Protein AF-A0A562DHR1-F1 (afdb_monomer)

Solvent-accessible surface area (backbone atoms only — not comparable to full-atom values): 13636 Å² total; per-residue (Å²): 109,70,66,58,68,70,47,60,68,75,80,25,56,99,34,31,35,60,78,76,44,56,66,73,54,73,71,28,72,67,44,51,52,50,30,66,75,72,67,55,56,60,77,38,52,31,39,58,53,37,52,49,49,68,74,42,56,94,43,56,87,26,60,90,76,49,74,70,67,83,78,67,96,53,58,65,55,69,60,48,48,49,57,50,52,52,53,40,47,77,71,67,56,85,84,79,75,77,54,47,65,58,46,68,44,70,52,76,58,88,90,48,74,42,64,39,31,43,32,28,34,45,85,86,40,77,51,68,49,80,45,54,94,86,61,83,84,87,82,83,64,46,63,95,69,60,56,68,54,83,49,56,99,88,41,80,54,56,89,55,86,65,87,44,62,43,48,51,29,35,42,56,51,24,71,73,39,90,88,46,63,73,69,54,65,66,67,60,54,60,64,76,45,97,68,89,83,85,84,89,87,87,80,78,98,75,79,90,78,86,80,80,84,129

pLDDT: mean 89.53, std 11.86, range [42.22, 98.62]

Foldseek 3Di:
DVCLLPDDLVVQPPDFQPVVDDPVVCVDPLVVLVCVVVVDDRRDGSSVVNVVCVVCVVPSVCSVPVPVDDDFPDPCCVRPVVVVVVVCVVVVDDDDPQKFFQEWDWDDDPPDIDTFKTWIAHPNRTDIDGDDPPDDDDADADDPCFQWADADPPGDGDRDPDDGRSLNHQQRVCVPDVPRDHNCVVVVVVCVPPHDDDDDDDDDPDPPDDDPDD

Sequence (214 aa):
MVKVFLASREEMEDKRINEIFGEEFLSSNFWLYWRTMFAFENWHSALELKLYLHRFVHHIGGLPDLSALKFTKYNQYESLVLPMYRWLLDQGVRFEFSTEVTDIDFVFDGDRKQATRIHWTKGGVPGGVDLGPDDLVLATIGSLTENSDDGTHHNAARLDEGPAPAWDLWRRIAAKHSSFANDPSSLRRATRLPSRQRIATTTRPRRLAGRRAS

Organism: NCBI:txid935266

Structure (mmCIF, N/CA/C/O backbone):
data_AF-A0A562DHR1-F1
#
_entry.id   AF-A0A562DHR1-F1
#
loop_
_atom_site.group_PDB
_atom_site.id
_atom_site.type_symbol
_atom_site.label_atom_id
_atom_site.label_alt_id
_atom_site.label_comp_id
_atom_site.label_asym_id
_atom_site.label_entity_id
_atom_site.label_seq_id
_atom_site.pdbx_PDB_ins_code
_atom_site.Cartn_x
_atom_site.Cartn_y
_atom_site.Cartn_z
_atom_site.occupancy
_atom_site.B_iso_or_equiv
_atom_site.auth_seq_id
_atom_site.auth_comp_id
_atom_site.auth_asym_id
_atom_site.auth_atom_id
_atom_site.pdbx_PDB_model_num
ATOM 1 N N . MET A 1 1 ? 27.111 0.069 -10.058 1.00 82.81 1 MET A N 1
ATOM 2 C CA . MET A 1 1 ? 26.165 -0.997 -9.646 1.00 82.81 1 MET A CA 1
ATOM 3 C C . MET A 1 1 ? 26.727 -1.893 -8.540 1.00 82.81 1 MET A C 1
ATOM 5 O O . MET A 1 1 ? 26.109 -1.954 -7.488 1.00 82.81 1 MET A O 1
ATOM 9 N N . VAL A 1 2 ? 27.909 -2.509 -8.707 1.00 87.75 2 VAL A N 1
ATOM 10 C CA . VAL A 1 2 ? 28.539 -3.379 -7.680 1.00 87.75 2 VAL A CA 1
ATOM 11 C C . VAL A 1 2 ? 28.655 -2.704 -6.304 1.00 87.75 2 VAL A C 1
ATOM 13 O O . VAL A 1 2 ? 28.291 -3.307 -5.302 1.00 87.75 2 VAL A O 1
ATOM 16 N N . LYS A 1 3 ? 29.052 -1.423 -6.252 1.00 88.75 3 LYS A N 1
ATOM 17 C CA . LYS A 1 3 ? 29.108 -0.641 -5.002 1.00 88.75 3 LYS A CA 1
ATOM 18 C C . LYS A 1 3 ? 27.776 -0.637 -4.237 1.00 88.75 3 LYS A C 1
ATOM 20 O O . LYS A 1 3 ? 27.765 -0.884 -3.043 1.00 88.75 3 LYS A O 1
ATOM 25 N N . VAL A 1 4 ? 26.654 -0.414 -4.924 1.00 92.00 4 VAL A N 1
ATOM 26 C CA . VAL A 1 4 ? 25.311 -0.420 -4.308 1.00 92.00 4 VAL A CA 1
ATOM 27 C C . VAL A 1 4 ? 24.908 -1.822 -3.870 1.00 92.00 4 VAL A C 1
ATOM 29 O O . VAL A 1 4 ? 24.305 -2.003 -2.815 1.00 92.00 4 VAL A O 1
ATOM 32 N N . PHE A 1 5 ? 25.276 -2.836 -4.651 1.00 91.62 5 PHE A N 1
ATOM 33 C CA . PHE A 1 5 ? 25.008 -4.227 -4.305 1.00 91.62 5 PHE A CA 1
ATOM 34 C C . PHE A 1 5 ? 25.700 -4.628 -2.991 1.00 91.62 5 PHE A C 1
ATOM 36 O O . PHE A 1 5 ? 25.066 -5.261 -2.147 1.00 91.62 5 PHE A O 1
ATOM 43 N N . LEU A 1 6 ? 26.942 -4.178 -2.781 1.00 94.62 6 LEU A N 1
ATOM 44 C CA . LEU A 1 6 ? 27.766 -4.496 -1.608 1.00 94.62 6 LEU A CA 1
ATOM 45 C C . LEU A 1 6 ? 27.602 -3.544 -0.413 1.00 94.62 6 LEU A C 1
ATOM 47 O O . LEU A 1 6 ? 27.947 -3.942 0.691 1.00 94.62 6 LEU A O 1
ATOM 51 N N . ALA A 1 7 ? 27.085 -2.326 -0.615 1.00 94.88 7 ALA A N 1
ATOM 52 C CA . ALA A 1 7 ? 26.888 -1.347 0.462 1.00 94.88 7 ALA A CA 1
ATOM 53 C C . ALA A 1 7 ? 26.060 -1.921 1.627 1.00 94.88 7 ALA A C 1
ATOM 55 O O . ALA A 1 7 ? 25.235 -2.812 1.423 1.00 94.88 7 ALA A O 1
ATOM 56 N N . SER A 1 8 ? 26.204 -1.405 2.838 1.00 95.38 8 SER A N 1
ATOM 57 C CA . SER A 1 8 ? 25.270 -1.731 3.913 1.00 95.38 8 SER A CA 1
ATOM 58 C C . SER A 1 8 ? 23.878 -1.148 3.619 1.00 95.38 8 SER A C 1
ATOM 60 O O . SER A 1 8 ? 23.674 -0.397 2.656 1.00 95.38 8 SER A O 1
ATOM 62 N N . ARG A 1 9 ? 22.880 -1.539 4.415 1.00 94.19 9 ARG A N 1
ATOM 63 C CA . ARG A 1 9 ? 21.540 -0.949 4.319 1.00 94.19 9 ARG A CA 1
ATOM 64 C C . ARG A 1 9 ? 21.586 0.521 4.734 1.00 94.19 9 ARG A C 1
ATOM 66 O O . ARG A 1 9 ? 21.115 1.372 3.989 1.00 94.19 9 ARG A O 1
ATOM 73 N N . GLU A 1 10 ? 22.217 0.785 5.869 1.00 94.38 10 GLU A N 1
ATOM 74 C CA . GLU A 1 10 ? 22.375 2.093 6.508 1.00 94.38 10 GLU A CA 1
ATOM 75 C C . GLU A 1 10 ? 23.089 3.078 5.573 1.00 94.38 10 GLU A C 1
ATOM 77 O O . GLU A 1 10 ? 22.722 4.244 5.481 1.00 94.38 10 GLU A O 1
ATOM 82 N N . GLU A 1 11 ? 24.064 2.606 4.787 1.00 94.25 11 GLU A N 1
ATOM 83 C CA . GLU A 1 11 ? 24.732 3.435 3.784 1.00 94.25 11 GLU A CA 1
ATOM 84 C C . GLU A 1 11 ? 23.795 3.940 2.677 1.00 94.25 11 GLU A C 1
ATOM 86 O O . GLU A 1 11 ? 24.139 4.920 2.014 1.00 94.25 11 GLU A O 1
ATOM 91 N N . MET A 1 12 ? 22.658 3.283 2.430 1.00 95.00 12 MET A N 1
ATOM 92 C CA . MET A 1 12 ? 21.693 3.638 1.381 1.00 95.00 12 MET A CA 1
ATOM 93 C C . MET A 1 12 ? 20.399 4.261 1.926 1.00 95.00 12 MET A C 1
ATOM 95 O O . MET A 1 12 ? 19.577 4.716 1.127 1.00 95.00 12 MET A O 1
ATOM 99 N N . GLU A 1 13 ? 20.202 4.269 3.247 1.00 92.06 13 GLU A N 1
ATOM 100 C CA . GLU A 1 13 ? 19.035 4.880 3.889 1.00 92.06 13 GLU A CA 1
ATOM 101 C C . GLU A 1 13 ? 18.979 6.386 3.607 1.00 92.06 13 GLU A C 1
ATOM 103 O O . GLU A 1 13 ? 20.006 7.056 3.507 1.00 92.06 13 GLU A O 1
ATOM 108 N N . ASP A 1 14 ? 17.761 6.890 3.389 1.00 90.12 14 ASP A N 1
ATOM 109 C CA . ASP A 1 14 ? 17.446 8.286 3.052 1.00 90.12 14 ASP A CA 1
ATOM 110 C C . ASP A 1 14 ? 18.156 8.881 1.818 1.00 90.12 14 ASP A C 1
ATOM 112 O O . ASP A 1 14 ? 18.040 10.079 1.555 1.00 90.12 14 ASP A O 1
ATOM 116 N N . LYS A 1 15 ? 18.830 8.058 1.003 1.00 93.56 15 LYS A N 1
ATOM 117 C CA . LYS A 1 15 ? 19.482 8.491 -0.243 1.00 93.56 15 LYS A CA 1
ATOM 118 C C . LYS A 1 15 ? 18.607 8.262 -1.463 1.00 93.56 15 LYS A C 1
ATOM 120 O O . LYS A 1 15 ? 17.894 7.261 -1.574 1.00 93.56 15 LYS A O 1
ATOM 125 N N . ARG A 1 16 ? 18.720 9.162 -2.434 1.00 94.56 16 ARG A N 1
ATOM 126 C CA . ARG A 1 16 ? 18.060 9.071 -3.738 1.00 94.56 16 ARG A CA 1
ATOM 127 C C . ARG A 1 16 ? 18.934 8.350 -4.753 1.00 94.56 16 ARG A C 1
ATOM 129 O O . ARG A 1 16 ? 20.162 8.393 -4.698 1.00 94.56 16 ARG A O 1
ATOM 136 N N . ILE A 1 17 ? 18.307 7.723 -5.743 1.00 95.38 17 ILE A N 1
ATOM 137 C CA . ILE A 1 17 ? 19.027 7.014 -6.812 1.00 95.38 17 ILE A CA 1
ATOM 138 C C . ILE A 1 17 ? 19.978 7.958 -7.568 1.00 95.38 17 ILE A C 1
ATOM 140 O O . ILE A 1 17 ? 21.122 7.584 -7.824 1.00 95.38 17 ILE A O 1
ATOM 144 N N . ASN A 1 18 ? 19.558 9.192 -7.860 1.00 94.56 18 ASN A N 1
ATOM 145 C CA . ASN A 1 18 ? 20.390 10.202 -8.527 1.00 94.56 18 ASN A CA 1
ATOM 146 C C . ASN A 1 18 ? 21.490 10.832 -7.653 1.00 94.56 18 ASN A C 1
ATOM 148 O O . ASN A 1 18 ? 22.319 11.566 -8.179 1.00 94.56 18 ASN A O 1
ATOM 152 N N . GLU A 1 19 ? 21.518 10.555 -6.350 1.00 95.00 19 GLU A N 1
ATOM 153 C CA . GLU A 1 19 ? 22.631 10.936 -5.465 1.00 95.00 19 GLU A CA 1
ATOM 154 C C . GLU A 1 19 ? 23.728 9.860 -5.452 1.00 95.00 19 GLU A C 1
ATOM 156 O O . GLU A 1 19 ? 24.877 10.133 -5.110 1.00 95.00 19 GLU A O 1
ATOM 161 N N . ILE A 1 20 ? 23.379 8.626 -5.831 1.00 95.25 20 ILE A N 1
ATOM 162 C CA . ILE A 1 20 ? 24.281 7.469 -5.831 1.00 95.25 20 ILE A CA 1
ATOM 163 C C . ILE A 1 20 ? 24.823 7.155 -7.227 1.00 95.25 20 ILE A C 1
ATOM 165 O O . ILE A 1 20 ? 25.969 6.719 -7.367 1.00 95.25 20 ILE A O 1
ATOM 169 N N . PHE A 1 21 ? 24.001 7.336 -8.259 1.00 95.50 21 PHE A N 1
ATOM 170 C CA . PHE A 1 21 ? 24.337 7.008 -9.638 1.00 95.50 21 PHE A CA 1
ATOM 171 C C . PHE A 1 21 ? 24.515 8.263 -10.492 1.00 95.50 21 PHE A C 1
ATOM 173 O O . PHE A 1 21 ? 23.685 9.167 -10.464 1.00 95.50 21 PHE A O 1
ATOM 180 N N . GLY A 1 22 ? 25.585 8.274 -11.291 1.00 94.50 22 GLY A N 1
ATOM 181 C CA . GLY A 1 22 ? 25.851 9.322 -12.274 1.00 94.50 22 GLY A CA 1
ATOM 182 C C . GLY A 1 22 ? 25.053 9.162 -13.573 1.00 94.50 22 GLY A C 1
ATOM 183 O O . GLY A 1 22 ? 24.359 8.166 -13.793 1.00 94.50 22 GLY A O 1
ATOM 184 N N . GLU A 1 23 ? 25.207 10.145 -14.458 1.00 94.88 23 GLU A N 1
ATOM 185 C CA . GLU A 1 23 ? 24.477 10.265 -15.727 1.00 94.88 23 GLU A CA 1
ATOM 186 C C . GLU A 1 23 ? 24.628 9.047 -16.648 1.00 94.88 23 GLU A C 1
ATOM 188 O O . GLU A 1 23 ? 23.649 8.621 -17.257 1.00 94.88 23 GLU A O 1
ATOM 193 N N . GLU A 1 24 ? 25.816 8.437 -16.696 1.00 95.69 24 GLU A N 1
ATOM 194 C CA . GLU A 1 24 ? 26.080 7.239 -17.504 1.00 95.69 24 GLU A CA 1
ATOM 195 C C . GLU A 1 24 ? 25.126 6.089 -17.143 1.00 95.69 24 GLU A C 1
ATOM 197 O O . GLU A 1 24 ? 24.514 5.471 -18.014 1.00 95.69 24 G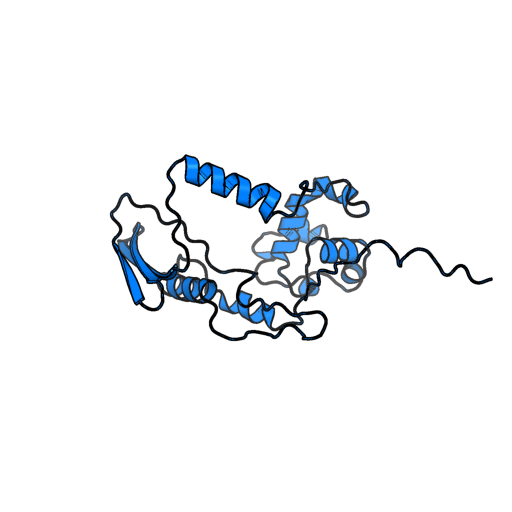LU A O 1
ATOM 202 N N . PHE A 1 25 ? 24.929 5.835 -15.845 1.00 95.38 25 PHE A N 1
ATOM 203 C CA . PHE A 1 25 ? 23.991 4.809 -15.394 1.00 95.38 25 PHE A CA 1
ATOM 204 C C . PHE A 1 25 ? 22.546 5.214 -15.689 1.00 95.38 25 PHE A C 1
ATOM 206 O O . PHE A 1 25 ? 21.777 4.402 -16.206 1.00 95.38 25 PHE A O 1
ATOM 213 N N . LEU A 1 26 ? 22.183 6.464 -15.387 1.00 96.31 26 LEU A N 1
ATOM 214 C CA . LEU A 1 26 ? 20.823 6.979 -15.574 1.00 96.31 26 LEU A CA 1
ATOM 215 C C . LEU A 1 26 ? 20.416 7.093 -17.055 1.00 96.31 26 LEU A C 1
ATOM 217 O O . LEU A 1 26 ? 19.226 7.191 -17.348 1.00 96.31 26 LEU A O 1
ATOM 221 N N . SER A 1 27 ? 21.375 7.033 -17.977 1.00 96.25 27 SER A N 1
ATOM 222 C CA . SER A 1 27 ? 21.147 7.023 -19.429 1.00 96.25 27 SER A CA 1
ATOM 223 C C . SER A 1 27 ? 21.258 5.623 -20.047 1.00 96.25 27 SER A C 1
ATOM 225 O O . SER A 1 27 ? 21.111 5.462 -21.256 1.00 96.25 27 SER A O 1
ATOM 227 N N . SER A 1 28 ? 21.522 4.592 -19.239 1.00 95.75 28 SER A N 1
ATOM 228 C CA . SER A 1 28 ? 21.730 3.226 -19.724 1.00 95.75 28 SER A CA 1
ATOM 229 C C . SER A 1 28 ? 20.423 2.503 -20.076 1.00 95.75 28 SER A C 1
ATOM 231 O O . SER A 1 28 ? 19.379 2.713 -19.452 1.00 95.75 28 SER A O 1
ATOM 233 N N . ASN A 1 29 ? 20.507 1.538 -21.001 1.00 93.75 29 ASN A N 1
ATOM 234 C CA . ASN A 1 29 ? 19.397 0.622 -21.305 1.00 93.75 29 ASN A CA 1
ATOM 235 C C . ASN A 1 29 ? 18.940 -0.164 -20.070 1.00 93.75 29 ASN A C 1
ATOM 237 O O . ASN A 1 29 ? 17.752 -0.432 -19.910 1.00 93.75 29 ASN A O 1
ATOM 241 N N . PHE A 1 30 ? 19.875 -0.508 -19.178 1.00 92.62 30 PHE A N 1
ATOM 242 C CA . PHE A 1 30 ? 19.541 -1.165 -17.919 1.00 92.62 30 PHE A CA 1
ATOM 243 C C . PHE A 1 30 ? 18.584 -0.305 -17.089 1.00 92.62 30 PHE A C 1
ATOM 245 O O . PHE A 1 30 ? 17.520 -0.781 -16.693 1.00 92.62 30 PHE A O 1
ATOM 252 N N . TRP A 1 31 ? 18.935 0.965 -16.853 1.00 95.00 31 TRP A N 1
ATOM 253 C CA . TRP A 1 31 ? 18.092 1.860 -16.064 1.00 95.00 31 TRP A CA 1
ATOM 254 C C . TRP A 1 31 ? 16.757 2.131 -16.749 1.00 95.00 31 TRP A C 1
ATOM 256 O O . TRP A 1 31 ? 15.734 2.151 -16.067 1.00 95.00 31 TRP A O 1
ATOM 266 N N . LEU A 1 32 ? 16.744 2.260 -18.082 1.00 93.25 32 LEU A N 1
ATOM 267 C CA . LEU A 1 32 ? 15.511 2.37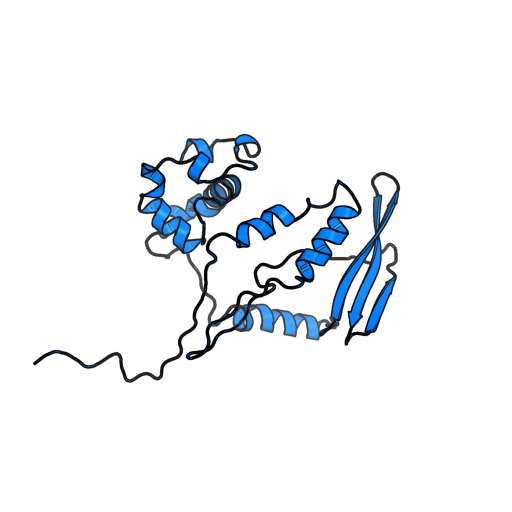1 -18.857 1.00 93.25 32 LEU A CA 1
ATOM 268 C C . LEU A 1 32 ? 14.564 1.201 -18.560 1.00 93.25 32 LEU A C 1
ATOM 270 O O . LEU A 1 32 ? 13.462 1.444 -18.073 1.00 93.25 32 LEU A O 1
ATOM 274 N N . TYR A 1 33 ? 14.999 -0.047 -18.769 1.00 91.75 33 TYR A N 1
ATOM 275 C CA . TYR A 1 33 ? 14.163 -1.225 -18.513 1.00 91.75 33 TYR A CA 1
ATOM 276 C C . TYR A 1 33 ? 13.713 -1.302 -17.055 1.00 91.75 33 TYR A C 1
ATOM 278 O O . TYR A 1 33 ? 12.530 -1.510 -16.773 1.00 91.75 33 TYR A O 1
ATOM 286 N N . TRP A 1 34 ? 14.641 -1.082 -16.126 1.00 93.12 34 TRP A N 1
ATOM 287 C CA . TRP A 1 34 ? 14.374 -1.181 -14.698 1.00 93.12 34 TRP A CA 1
ATOM 288 C C . TRP A 1 34 ? 13.330 -0.165 -14.229 1.00 93.12 34 TRP A C 1
ATOM 290 O O . TRP A 1 34 ? 12.335 -0.525 -13.594 1.00 93.12 34 TRP A O 1
ATOM 300 N N . ARG A 1 35 ? 13.518 1.113 -14.577 1.00 93.12 35 ARG A N 1
ATOM 301 C CA . ARG A 1 35 ? 12.638 2.196 -14.129 1.00 93.12 35 ARG A CA 1
ATOM 302 C C . ARG A 1 35 ? 11.259 2.138 -14.775 1.00 93.12 35 ARG A C 1
ATOM 304 O O . ARG A 1 35 ? 10.287 2.591 -14.171 1.00 93.12 35 ARG A O 1
ATOM 311 N N . THR A 1 36 ? 11.147 1.594 -15.988 1.00 91.12 36 THR A N 1
ATOM 312 C CA . THR A 1 36 ? 9.847 1.405 -16.640 1.00 91.12 36 THR A CA 1
ATOM 313 C C . THR A 1 36 ? 9.110 0.189 -16.095 1.00 91.12 36 THR A C 1
ATOM 315 O O . THR A 1 36 ? 7.906 0.280 -15.879 1.00 91.12 36 THR A O 1
ATOM 318 N N . MET A 1 37 ? 9.813 -0.914 -15.816 1.00 90.62 37 MET A N 1
ATOM 319 C CA . MET A 1 37 ? 9.200 -2.154 -15.330 1.00 90.62 37 MET A CA 1
ATOM 320 C C . MET A 1 37 ? 8.701 -2.028 -13.889 1.00 90.62 37 MET A C 1
ATOM 322 O O . MET A 1 37 ? 7.583 -2.434 -13.584 1.00 90.62 37 MET A O 1
ATOM 326 N N . PHE A 1 38 ? 9.507 -1.423 -13.016 1.00 91.88 38 PHE A N 1
ATOM 327 C CA . PHE A 1 38 ? 9.195 -1.281 -11.590 1.00 91.88 38 PHE A CA 1
ATOM 328 C C . PHE A 1 38 ? 8.685 0.116 -11.212 1.00 91.88 38 PHE A C 1
ATOM 330 O O . PHE A 1 38 ? 8.485 0.400 -10.036 1.00 91.88 38 PHE A O 1
ATOM 337 N N . ALA A 1 39 ? 8.472 0.995 -12.198 1.00 92.38 39 ALA A N 1
ATOM 338 C CA . ALA A 1 39 ? 8.010 2.371 -12.000 1.00 92.38 39 ALA A CA 1
ATOM 339 C C . ALA A 1 39 ? 8.886 3.205 -11.037 1.00 92.38 39 ALA A C 1
ATOM 341 O O . ALA A 1 39 ? 8.380 4.049 -10.298 1.00 92.38 39 ALA A O 1
ATOM 342 N N . PHE A 1 40 ? 10.207 2.997 -11.061 1.00 93.31 40 PHE A N 1
ATOM 343 C CA . PHE A 1 40 ? 11.134 3.857 -10.327 1.00 93.31 40 PHE A CA 1
ATOM 344 C C . PHE A 1 40 ? 11.265 5.240 -10.976 1.00 93.31 40 PHE A C 1
ATOM 346 O O . PHE A 1 40 ? 11.264 5.387 -12.202 1.00 93.31 40 PHE A O 1
ATOM 353 N N . GLU A 1 41 ? 11.471 6.245 -10.131 1.00 92.31 41 GLU A N 1
ATOM 354 C CA . GLU A 1 41 ? 11.937 7.569 -10.518 1.00 92.31 41 GLU A CA 1
ATOM 355 C C . GLU A 1 41 ? 13.332 7.834 -9.962 1.00 92.31 41 GLU A C 1
ATOM 357 O O . GLU A 1 41 ? 13.753 7.232 -8.975 1.00 92.31 41 GLU A O 1
ATOM 362 N N . ASN A 1 42 ? 14.057 8.763 -10.583 1.00 93.81 42 ASN A N 1
ATOM 363 C CA . ASN A 1 42 ? 15.444 9.069 -10.219 1.00 93.81 42 ASN A CA 1
ATOM 364 C C . ASN A 1 42 ? 15.589 9.582 -8.769 1.00 93.81 42 ASN A C 1
ATOM 366 O O . ASN A 1 42 ? 16.660 9.461 -8.183 1.00 93.81 42 ASN A O 1
ATOM 370 N N . TRP A 1 43 ? 14.523 10.145 -8.193 1.00 92.25 43 TRP A N 1
ATOM 371 C CA . TRP A 1 43 ? 14.475 10.638 -6.812 1.00 92.25 43 TRP A CA 1
ATOM 372 C C . TRP A 1 43 ? 13.936 9.611 -5.803 1.00 92.25 43 TRP A C 1
ATOM 374 O O . TRP A 1 43 ? 13.807 9.940 -4.626 1.00 92.25 43 TRP A O 1
ATOM 384 N N . HIS A 1 44 ? 13.580 8.396 -6.235 1.00 92.62 44 HIS A N 1
ATOM 385 C CA . HIS A 1 44 ? 13.174 7.329 -5.316 1.00 92.62 44 HIS A CA 1
ATOM 386 C C . HIS A 1 44 ? 14.360 6.807 -4.494 1.00 92.62 44 HIS A C 1
ATOM 388 O O . HIS A 1 44 ? 15.522 7.085 -4.796 1.00 92.62 44 HIS A O 1
ATOM 394 N N . SER A 1 45 ? 14.035 6.034 -3.455 1.00 94.25 45 SER A N 1
ATOM 395 C CA . SER A 1 45 ? 14.985 5.442 -2.513 1.00 94.25 45 SER A CA 1
ATOM 396 C C . SER A 1 45 ? 16.030 4.560 -3.206 1.00 94.25 45 SER A C 1
ATOM 398 O O . SER A 1 45 ? 15.703 3.596 -3.905 1.00 94.25 45 SER A O 1
ATOM 400 N N . ALA A 1 46 ? 17.305 4.869 -2.968 1.00 95.12 46 ALA A N 1
ATOM 401 C CA . ALA A 1 46 ? 18.431 4.040 -3.379 1.00 95.12 46 ALA A CA 1
ATOM 402 C C . ALA A 1 46 ? 18.460 2.705 -2.620 1.00 95.12 46 ALA A C 1
ATOM 404 O O . ALA A 1 46 ? 18.866 1.687 -3.189 1.00 95.12 46 ALA A O 1
ATOM 405 N N . LEU A 1 47 ? 17.985 2.690 -1.369 1.00 95.88 47 LEU A N 1
ATOM 406 C CA . LEU A 1 47 ? 17.825 1.459 -0.602 1.00 95.88 47 LEU A CA 1
ATOM 407 C C . LEU A 1 47 ? 16.825 0.512 -1.277 1.00 95.88 47 LEU A C 1
ATOM 409 O O . LEU A 1 47 ? 17.123 -0.669 -1.433 1.00 95.88 47 LEU A O 1
ATOM 413 N N . GLU A 1 48 ? 15.689 1.018 -1.758 1.00 95.88 48 GLU A N 1
ATOM 414 C CA . GLU A 1 48 ? 14.716 0.183 -2.476 1.00 95.88 48 GLU A CA 1
ATOM 415 C C . GLU A 1 48 ? 15.307 -0.387 -3.772 1.00 95.88 48 GLU A C 1
ATOM 417 O O . GLU A 1 48 ? 15.175 -1.579 -4.047 1.00 95.88 48 GLU A O 1
ATOM 422 N N . LEU A 1 49 ? 16.059 0.415 -4.537 1.00 95.31 49 LEU A N 1
ATOM 423 C CA . LEU A 1 49 ? 16.784 -0.087 -5.708 1.00 95.31 49 LEU A CA 1
ATOM 424 C C . LEU A 1 49 ? 17.762 -1.214 -5.331 1.00 95.31 49 LEU A C 1
ATOM 426 O O . LEU A 1 49 ? 17.793 -2.249 -5.999 1.00 95.31 49 LEU A O 1
ATOM 430 N N . LYS A 1 50 ? 18.533 -1.049 -4.248 1.00 95.12 50 LYS A N 1
ATOM 431 C CA . LYS A 1 50 ? 19.428 -2.092 -3.723 1.00 95.12 50 LYS A CA 1
ATOM 432 C C . LYS A 1 50 ? 18.659 -3.374 -3.391 1.00 95.12 50 LYS A C 1
ATOM 434 O O . LYS A 1 50 ? 19.090 -4.455 -3.794 1.00 95.12 50 LYS A O 1
ATOM 439 N N . LEU A 1 51 ? 17.542 -3.272 -2.671 1.00 95.94 51 LEU A N 1
ATOM 440 C CA . LEU A 1 51 ? 16.734 -4.428 -2.281 1.00 95.94 51 LEU A CA 1
ATOM 441 C C . LEU A 1 51 ? 16.160 -5.151 -3.503 1.00 95.94 51 LEU A C 1
ATOM 443 O O . LEU A 1 51 ? 16.216 -6.378 -3.558 1.00 95.94 51 LEU A O 1
ATOM 447 N N . TYR A 1 52 ? 15.699 -4.422 -4.522 1.00 94.81 52 TYR A N 1
ATOM 448 C CA . TYR A 1 52 ? 15.230 -5.030 -5.769 1.00 94.81 52 TYR A CA 1
ATOM 449 C C . TYR A 1 52 ? 16.361 -5.719 -6.545 1.00 94.81 52 TYR A C 1
ATOM 451 O O . TYR A 1 52 ? 16.150 -6.808 -7.081 1.00 94.81 52 TYR A O 1
ATOM 459 N N . LEU A 1 53 ? 17.567 -5.135 -6.581 1.00 92.94 53 LEU A N 1
ATOM 460 C CA . LEU A 1 53 ? 18.736 -5.777 -7.195 1.00 92.94 53 LEU A CA 1
ATOM 461 C C . LEU A 1 53 ? 19.029 -7.126 -6.532 1.00 92.94 53 LEU A C 1
ATOM 463 O O . LEU A 1 53 ? 19.176 -8.120 -7.235 1.00 92.94 53 LEU A O 1
ATOM 467 N N . HIS A 1 54 ? 19.041 -7.187 -5.197 1.00 94.00 54 HIS A N 1
ATOM 468 C CA . HIS A 1 54 ? 19.191 -8.447 -4.456 1.00 94.00 54 HIS A CA 1
ATOM 469 C C . HIS A 1 54 ? 18.036 -9.417 -4.721 1.00 94.00 54 HIS A C 1
ATOM 471 O O . HIS A 1 54 ? 18.253 -10.598 -4.988 1.00 94.00 54 HIS A O 1
ATOM 477 N N . ARG A 1 55 ? 16.798 -8.915 -4.699 1.00 94.75 55 ARG A N 1
ATOM 47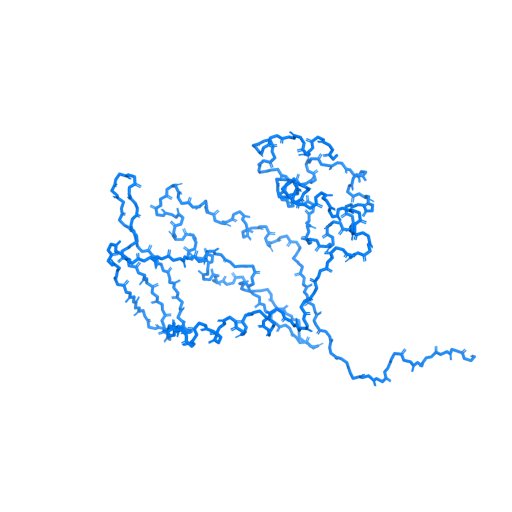8 C CA . ARG A 1 55 ? 15.583 -9.727 -4.821 1.00 94.75 55 ARG A CA 1
ATOM 479 C C . ARG A 1 55 ? 15.422 -10.385 -6.187 1.00 94.75 55 ARG A C 1
ATOM 481 O O . ARG A 1 55 ? 14.851 -11.476 -6.245 1.00 94.75 55 ARG A O 1
ATOM 488 N N . PHE A 1 56 ? 15.882 -9.735 -7.256 1.00 92.88 56 PHE A N 1
ATOM 489 C CA . PHE A 1 56 ? 15.632 -10.146 -8.642 1.00 92.88 56 PHE A CA 1
ATOM 490 C C . PHE A 1 56 ? 16.905 -10.424 -9.453 1.00 92.88 56 PHE A C 1
ATOM 492 O O . PHE A 1 56 ? 16.814 -10.610 -10.664 1.00 92.88 56 PHE A O 1
ATOM 499 N N . VAL A 1 57 ? 18.082 -10.520 -8.816 1.00 90.31 57 VAL A N 1
ATOM 500 C CA . VAL A 1 57 ? 19.366 -10.769 -9.508 1.00 90.31 57 VAL A CA 1
ATOM 501 C C . VAL A 1 57 ? 19.325 -11.982 -10.449 1.00 90.31 57 VAL A C 1
ATOM 503 O O . VAL A 1 57 ? 19.821 -11.919 -11.570 1.00 90.31 57 VAL A O 1
ATOM 506 N N . HIS A 1 58 ? 18.651 -13.058 -10.040 1.00 89.94 58 HIS A N 1
ATOM 507 C CA . HIS A 1 58 ? 18.498 -14.298 -10.810 1.00 89.94 58 HIS A CA 1
ATOM 508 C C . HIS A 1 58 ? 17.590 -14.157 -12.044 1.00 89.94 58 HIS A C 1
ATOM 510 O O . HIS A 1 58 ? 17.593 -15.027 -12.911 1.00 89.94 58 HIS A O 1
ATOM 516 N N . HIS A 1 59 ? 16.827 -13.067 -12.143 1.00 89.88 59 HIS A N 1
ATOM 517 C CA . HIS A 1 59 ? 15.938 -12.764 -13.264 1.00 89.88 59 HIS A CA 1
ATOM 518 C C . HIS A 1 59 ? 16.429 -11.604 -14.140 1.00 89.88 59 HIS A C 1
ATOM 520 O O . HIS A 1 59 ? 15.759 -11.273 -15.115 1.00 89.88 59 HIS A O 1
ATOM 526 N N . ILE A 1 60 ? 17.607 -11.021 -13.867 1.00 82.38 60 ILE A N 1
ATOM 527 C CA . ILE A 1 60 ? 18.141 -9.884 -14.642 1.00 82.38 60 ILE A CA 1
ATOM 528 C C . ILE A 1 60 ? 18.239 -10.202 -16.142 1.00 82.38 60 ILE A C 1
ATOM 530 O O . ILE A 1 60 ? 17.948 -9.339 -16.968 1.00 82.38 60 ILE A O 1
ATOM 534 N N . GLY A 1 61 ? 18.588 -11.443 -16.501 1.00 82.50 61 GLY A N 1
ATOM 535 C CA . GLY A 1 61 ? 18.664 -11.877 -17.900 1.00 82.50 61 GLY A CA 1
ATOM 536 C C . GLY A 1 61 ? 17.327 -11.823 -18.650 1.00 82.50 61 GLY A C 1
ATOM 537 O O . GLY A 1 61 ? 17.333 -11.617 -19.856 1.00 82.50 61 GLY A O 1
ATOM 538 N N . GLY A 1 62 ? 16.199 -11.944 -17.940 1.00 85.25 62 GLY A N 1
ATOM 539 C CA . GLY A 1 62 ? 14.848 -11.886 -18.510 1.00 85.25 62 GLY A CA 1
ATOM 540 C C . GLY A 1 62 ? 14.204 -10.496 -18.467 1.00 85.25 62 GLY A C 1
ATOM 541 O O . GLY A 1 62 ? 13.023 -10.356 -18.774 1.00 85.25 62 GLY A O 1
ATOM 542 N N . LEU A 1 63 ? 14.937 -9.456 -18.048 1.00 82.06 63 LEU A N 1
ATOM 543 C CA . LEU A 1 63 ? 14.426 -8.081 -18.059 1.00 82.06 63 LEU A CA 1
ATOM 544 C C . LEU A 1 63 ? 14.151 -7.549 -19.476 1.00 82.06 63 LEU A C 1
ATOM 546 O O . LEU A 1 63 ? 13.112 -6.911 -19.649 1.00 82.06 63 LEU A O 1
ATOM 550 N N . PRO A 1 64 ? 15.019 -7.775 -20.487 1.00 85.88 64 PRO A N 1
ATOM 551 C CA . PRO A 1 64 ? 14.801 -7.207 -21.818 1.00 85.88 64 PRO A CA 1
ATOM 552 C C . PRO A 1 64 ? 13.639 -7.851 -22.582 1.00 85.88 64 PRO A C 1
ATOM 554 O O . PRO A 1 64 ? 13.040 -7.197 -23.431 1.00 85.88 64 PRO A O 1
ATOM 557 N N . ASP A 1 65 ? 13.329 -9.121 -22.303 1.00 87.19 65 ASP A N 1
ATOM 558 C CA . ASP A 1 65 ? 12.339 -9.914 -23.045 1.00 87.19 65 ASP A CA 1
ATOM 559 C C . ASP A 1 65 ? 11.100 -10.301 -22.220 1.00 87.19 65 ASP A C 1
ATOM 561 O O . ASP A 1 65 ? 10.180 -10.929 -22.743 1.00 87.19 65 ASP A O 1
ATOM 565 N N . LEU A 1 66 ? 11.058 -9.908 -20.941 1.00 86.25 66 LEU A N 1
ATOM 566 C CA . LEU A 1 66 ? 9.984 -10.198 -19.987 1.00 86.25 66 LEU A CA 1
ATOM 567 C C . LEU A 1 66 ? 9.732 -11.698 -19.749 1.00 86.25 66 LEU A C 1
ATOM 569 O O . LEU A 1 66 ? 8.701 -12.059 -19.181 1.00 86.25 66 LEU A O 1
ATOM 573 N N . SER A 1 67 ? 10.667 -12.575 -20.119 1.00 89.31 67 SER A N 1
ATOM 574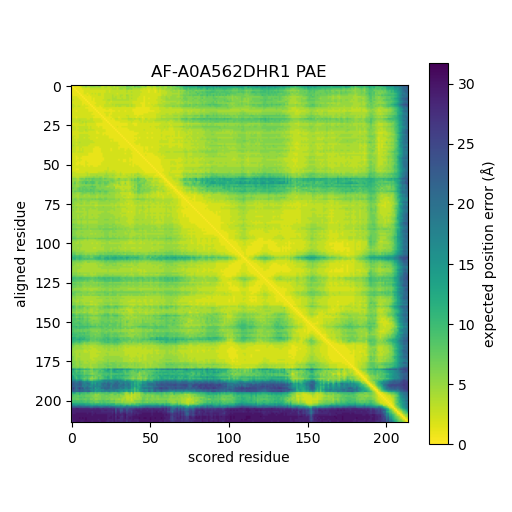 C CA . SER A 1 67 ? 10.520 -14.038 -20.020 1.00 89.31 67 SER A CA 1
ATOM 575 C C . SER A 1 67 ? 10.354 -14.550 -18.585 1.00 89.31 67 SER A C 1
ATOM 577 O O . SER A 1 67 ? 9.788 -15.620 -18.358 1.00 89.31 67 SER A O 1
ATOM 579 N N . ALA A 1 68 ? 10.814 -13.775 -17.599 1.00 88.81 68 ALA A N 1
ATOM 580 C CA . ALA A 1 68 ? 10.653 -14.081 -16.181 1.00 88.81 68 ALA A CA 1
ATOM 581 C C . ALA A 1 68 ? 9.258 -13.724 -15.628 1.00 88.81 68 ALA A C 1
ATOM 583 O O . ALA A 1 68 ? 8.906 -14.161 -14.529 1.00 88.81 68 ALA A O 1
ATOM 584 N N . LEU A 1 69 ? 8.462 -12.926 -16.350 1.00 88.44 69 LEU A N 1
ATOM 585 C CA . LEU A 1 69 ? 7.154 -12.486 -15.877 1.00 88.44 69 LEU A CA 1
ATOM 586 C C . LEU A 1 69 ? 6.089 -13.557 -16.101 1.00 88.44 69 LEU A C 1
ATOM 588 O O . LEU A 1 69 ? 5.992 -14.185 -17.154 1.00 88.44 69 LEU A O 1
ATOM 592 N N . LYS A 1 70 ? 5.234 -13.724 -15.093 1.00 90.38 70 LYS A N 1
ATOM 593 C CA . LYS A 1 70 ? 4.038 -14.560 -15.165 1.00 90.38 70 LYS A CA 1
ATOM 594 C C . LYS A 1 70 ? 2.813 -13.690 -14.949 1.00 90.38 70 LYS A C 1
ATOM 596 O O . LYS A 1 70 ? 2.796 -12.855 -14.048 1.00 90.38 70 LYS A O 1
ATOM 601 N N . PHE A 1 71 ? 1.789 -13.917 -15.761 1.00 92.88 71 PHE A N 1
ATOM 602 C CA . PHE A 1 71 ? 0.547 -13.156 -15.728 1.00 92.88 71 PHE A CA 1
ATOM 603 C C . PHE A 1 71 ? -0.624 -14.053 -15.334 1.00 92.88 71 PHE A C 1
ATOM 605 O O . PHE A 1 71 ? -0.676 -15.230 -15.695 1.00 92.88 71 PHE A O 1
ATOM 612 N N . THR A 1 72 ? -1.575 -13.488 -14.594 1.00 94.94 72 THR A N 1
ATOM 613 C CA . THR A 1 72 ? -2.872 -14.126 -14.362 1.00 94.94 72 THR A CA 1
ATOM 614 C C . THR A 1 72 ? -3.739 -14.060 -15.617 1.00 94.94 72 THR A C 1
ATOM 616 O O . THR A 1 72 ? -3.492 -13.267 -16.523 1.00 94.94 72 THR A O 1
ATOM 619 N N . LYS A 1 73 ? -4.771 -14.909 -15.679 1.00 93.88 73 LYS A N 1
ATOM 620 C CA . LYS A 1 73 ? -5.659 -14.996 -16.847 1.00 93.88 73 LYS A CA 1
ATOM 621 C C . LYS A 1 73 ? -6.458 -13.708 -17.087 1.00 93.88 73 LYS A C 1
ATOM 623 O O . LYS A 1 73 ? -6.650 -13.320 -18.234 1.00 93.88 73 LYS A O 1
ATOM 628 N N . TYR A 1 74 ? -6.919 -13.071 -16.014 1.00 95.62 74 TYR A N 1
ATOM 629 C CA . TYR A 1 74 ? -7.639 -11.797 -16.031 1.00 95.62 74 TYR A CA 1
ATOM 630 C C . TYR A 1 74 ? -6.887 -10.766 -15.180 1.00 95.62 74 TYR A C 1
ATOM 632 O O . TYR A 1 74 ? -5.779 -11.030 -14.697 1.00 95.62 74 TYR A O 1
ATOM 640 N N . ASN A 1 75 ? -7.496 -9.599 -14.956 1.00 94.38 75 ASN A N 1
ATOM 641 C CA . ASN A 1 75 ? -6.973 -8.624 -14.000 1.00 94.38 75 ASN A CA 1
ATOM 642 C C . ASN A 1 75 ? -6.821 -9.250 -12.590 1.00 94.38 75 ASN A C 1
ATOM 644 O O . ASN A 1 75 ? -7.394 -10.301 -12.280 1.00 94.38 75 ASN A O 1
ATOM 648 N N . GLN A 1 76 ? -6.017 -8.612 -11.736 1.00 93.81 76 GLN A N 1
ATOM 649 C CA . GLN A 1 76 ? -5.704 -9.128 -10.396 1.00 93.81 76 GLN A CA 1
ATOM 650 C C . GLN A 1 76 ? -6.942 -9.203 -9.492 1.00 93.81 76 GLN A C 1
ATOM 652 O O . GLN A 1 76 ? -7.025 -10.100 -8.654 1.00 93.81 76 GLN A O 1
ATOM 657 N N . TYR A 1 77 ? -7.923 -8.316 -9.688 1.00 95.06 77 TYR A N 1
ATOM 658 C CA . TYR A 1 77 ? -9.171 -8.363 -8.935 1.00 95.06 77 TYR A CA 1
ATOM 659 C C . TYR A 1 77 ? -9.935 -9.662 -9.225 1.00 95.06 77 TYR A C 1
ATOM 661 O O . TYR A 1 77 ? -10.207 -10.437 -8.316 1.00 95.06 77 TYR A O 1
ATOM 669 N N . GLU A 1 78 ? -10.199 -9.967 -10.492 1.00 95.44 78 GLU A N 1
ATOM 670 C CA . GLU A 1 78 ? -10.928 -11.174 -10.895 1.00 95.44 78 GLU A CA 1
ATOM 671 C C . GLU A 1 78 ? -10.138 -12.462 -10.663 1.00 95.44 78 GLU A C 1
ATOM 673 O O . GLU A 1 78 ? -10.719 -13.483 -10.304 1.00 95.44 78 GLU A O 1
ATOM 678 N N . SER A 1 79 ? -8.821 -12.438 -10.885 1.00 97.25 79 SER A N 1
ATOM 679 C CA . SER A 1 79 ? -8.003 -13.655 -10.827 1.00 97.25 79 SER A CA 1
ATOM 680 C C . SER A 1 79 ? -7.528 -14.018 -9.425 1.00 97.25 79 SER A C 1
ATOM 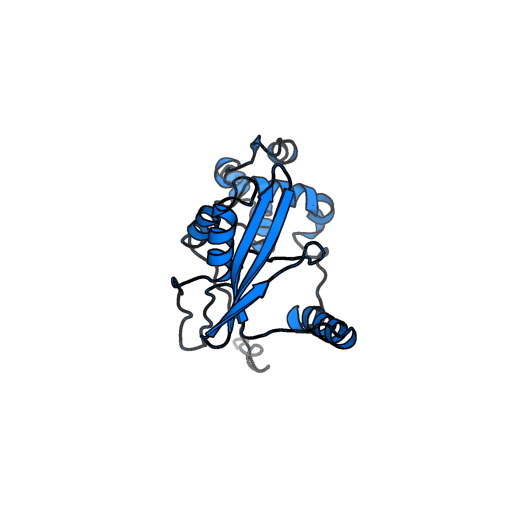682 O O . SER A 1 79 ? -7.204 -15.180 -9.201 1.00 97.25 79 SER A O 1
ATOM 684 N N . LEU A 1 80 ? -7.430 -13.048 -8.508 1.00 97.25 80 LEU A N 1
ATOM 685 C CA . LEU A 1 80 ? -6.843 -13.249 -7.177 1.00 97.25 80 LEU A CA 1
ATOM 686 C C . LEU A 1 80 ? -7.782 -12.785 -6.061 1.00 97.25 80 LEU A C 1
ATOM 688 O O . LEU A 1 80 ? -8.108 -13.574 -5.176 1.00 97.25 80 LEU A O 1
ATOM 692 N N . VAL A 1 81 ? -8.246 -11.531 -6.112 1.00 97.56 81 VAL A N 1
ATOM 693 C CA . VAL A 1 81 ? -9.051 -10.942 -5.026 1.00 97.56 81 VAL A CA 1
ATOM 694 C C . VAL A 1 81 ? -10.414 -11.617 -4.918 1.00 97.56 81 VAL A C 1
ATOM 696 O O . VAL A 1 81 ? -10.798 -12.050 -3.837 1.00 97.56 81 VAL A O 1
ATOM 699 N N . LEU A 1 82 ? -11.140 -11.750 -6.026 1.00 97.44 82 LEU A N 1
ATOM 700 C CA . LEU A 1 82 ? -12.488 -12.309 -6.040 1.00 97.44 82 LEU A CA 1
ATOM 701 C C . LEU A 1 82 ? -12.529 -13.789 -5.598 1.00 97.44 82 LEU A C 1
ATOM 703 O O . LEU A 1 82 ? -13.395 -14.121 -4.786 1.00 97.44 82 LEU A O 1
ATOM 707 N N . PRO A 1 83 ? -11.620 -14.681 -6.049 1.00 98.19 83 PRO A N 1
ATOM 708 C CA . PRO A 1 83 ? -11.528 -16.039 -5.514 1.00 98.19 83 PRO A CA 1
ATOM 709 C C . PRO A 1 83 ? -11.262 -16.073 -4.006 1.00 98.19 83 PRO A C 1
ATOM 711 O O . PRO A 1 83 ? -11.925 -16.818 -3.290 1.00 98.19 83 PRO A O 1
ATOM 714 N N . MET A 1 84 ? -10.338 -15.240 -3.519 1.00 98.38 84 MET A N 1
ATOM 715 C CA . MET A 1 84 ? -9.997 -15.166 -2.096 1.00 98.38 84 MET A CA 1
ATOM 716 C C . MET A 1 84 ? -11.169 -14.657 -1.253 1.00 98.38 84 MET A C 1
ATOM 718 O O . MET A 1 84 ? -11.494 -15.246 -0.227 1.00 98.38 84 MET A O 1
ATOM 722 N N . TYR A 1 85 ? -11.837 -13.599 -1.714 1.00 97.75 85 TYR A N 1
ATOM 723 C CA . TYR A 1 85 ? -13.023 -13.035 -1.076 1.00 97.75 85 TYR A CA 1
ATOM 724 C C . TYR A 1 85 ? -14.132 -14.081 -0.922 1.00 97.75 85 TYR A C 1
ATOM 726 O O . TYR A 1 85 ? -14.673 -14.252 0.167 1.00 97.75 85 TYR A O 1
ATOM 734 N N . ARG A 1 86 ? -14.431 -14.828 -1.994 1.00 98.00 86 ARG A N 1
ATOM 735 C CA . ARG A 1 86 ? -15.429 -15.909 -1.962 1.00 98.00 86 ARG A CA 1
ATOM 736 C C . ARG A 1 86 ? -15.042 -17.010 -0.984 1.00 98.00 86 ARG A C 1
ATOM 738 O O . ARG A 1 86 ? -15.862 -17.399 -0.166 1.00 98.00 86 ARG A O 1
ATOM 745 N N . TRP A 1 87 ? -13.786 -17.451 -1.022 1.00 98.62 87 TRP A N 1
ATOM 746 C CA . TRP A 1 87 ? -13.306 -18.474 -0.099 1.00 98.62 87 TRP A CA 1
ATOM 747 C C . TRP A 1 87 ? -13.448 -18.037 1.368 1.00 98.62 87 TRP A C 1
ATOM 749 O O . TRP A 1 87 ? -13.941 -18.810 2.181 1.00 98.62 87 TRP A O 1
ATOM 759 N N . LEU A 1 88 ? -13.094 -16.791 1.704 1.00 98.50 88 LEU A N 1
ATOM 760 C CA . LEU A 1 88 ? -13.240 -16.248 3.062 1.00 98.50 88 LEU A CA 1
ATOM 761 C C . LEU A 1 88 ? -14.708 -16.165 3.507 1.00 98.50 88 LEU A C 1
ATOM 763 O O . LEU A 1 88 ? -15.008 -16.481 4.658 1.00 98.50 88 LEU A O 1
ATOM 767 N N . LEU A 1 89 ? -15.624 -15.785 2.608 1.00 97.88 89 LEU A N 1
ATOM 768 C CA . LEU A 1 89 ? -17.063 -15.821 2.893 1.00 97.88 89 LEU A CA 1
ATOM 769 C C . LEU A 1 89 ? -17.536 -17.238 3.231 1.00 97.88 89 LEU A C 1
ATOM 771 O O . LEU A 1 89 ? -18.251 -17.417 4.214 1.00 97.88 89 LEU A O 1
ATOM 775 N N . ASP A 1 90 ? -17.093 -18.240 2.469 1.00 98.38 90 ASP A N 1
ATOM 776 C CA . ASP A 1 90 ? -17.435 -19.645 2.718 1.00 98.38 90 ASP A CA 1
ATOM 777 C C . ASP A 1 90 ? -16.861 -20.154 4.055 1.00 98.38 90 ASP A C 1
ATOM 779 O O . ASP A 1 90 ? -17.421 -21.066 4.660 1.00 98.38 90 ASP A O 1
ATOM 783 N N . GLN A 1 91 ? -15.769 -19.552 4.547 1.00 98.62 91 GLN A N 1
ATOM 784 C CA . GLN A 1 91 ? -15.220 -19.813 5.887 1.00 98.62 91 GLN A CA 1
ATOM 785 C C . GLN A 1 91 ? -15.947 -19.048 7.012 1.00 98.62 91 GLN A C 1
ATOM 787 O O . GLN A 1 91 ? -15.567 -19.164 8.176 1.00 98.62 91 GLN A O 1
ATOM 792 N N . GLY A 1 92 ? -16.977 -18.256 6.698 1.00 98.31 92 GLY A N 1
ATOM 793 C CA . GLY A 1 92 ? -17.744 -17.484 7.679 1.00 98.31 92 GLY A CA 1
ATOM 794 C C . GLY A 1 92 ? -17.106 -16.153 8.087 1.00 98.31 92 GLY A C 1
ATOM 795 O O . GLY A 1 92 ? -17.504 -15.571 9.097 1.00 98.31 92 GLY A O 1
ATOM 796 N N . VAL A 1 93 ? -16.131 -15.643 7.326 1.00 98.44 93 VAL A N 1
ATOM 797 C CA . VAL A 1 93 ? -15.530 -14.327 7.592 1.00 98.44 93 VAL A CA 1
ATOM 798 C C . VAL A 1 93 ? -16.551 -13.221 7.332 1.00 98.44 93 VAL A C 1
ATOM 800 O O . VAL A 1 93 ? -17.202 -13.168 6.287 1.00 98.44 93 VAL A O 1
ATOM 803 N N . ARG A 1 94 ? -16.663 -12.294 8.285 1.00 97.69 94 ARG A N 1
ATOM 804 C CA . ARG A 1 94 ? -17.540 -11.126 8.192 1.00 97.69 94 ARG A CA 1
ATOM 805 C C . ARG A 1 94 ? -16.817 -9.967 7.512 1.00 97.69 94 ARG A C 1
ATOM 807 O O . ARG A 1 94 ? -15.769 -9.529 7.976 1.00 97.69 94 ARG A O 1
ATOM 814 N N . PHE A 1 95 ? -17.426 -9.431 6.458 1.00 97.19 95 PHE A N 1
ATOM 815 C CA . PHE A 1 95 ? -16.938 -8.247 5.756 1.00 97.19 95 PHE A CA 1
ATOM 816 C C . PHE A 1 95 ? -17.794 -7.030 6.094 1.00 97.19 95 PHE A C 1
ATOM 818 O O . PHE A 1 95 ? -19.014 -7.053 5.944 1.00 97.19 95 PHE A O 1
ATOM 825 N N . GLU A 1 96 ? -17.138 -5.957 6.523 1.00 95.31 96 GLU A N 1
ATOM 826 C CA . GLU A 1 96 ? -17.764 -4.671 6.815 1.00 95.31 96 GLU A CA 1
ATOM 827 C C . GLU A 1 96 ? -17.336 -3.645 5.769 1.00 95.31 96 GLU A C 1
ATOM 829 O O . GLU A 1 96 ? -16.206 -3.161 5.768 1.00 95.31 96 GLU A O 1
ATOM 834 N N . PHE A 1 97 ? -18.251 -3.325 4.858 1.00 95.31 97 PHE A N 1
ATOM 835 C CA . PHE A 1 97 ? -18.048 -2.289 3.848 1.00 95.31 97 PHE A CA 1
ATOM 836 C C . PHE A 1 97 ? -18.529 -0.924 4.348 1.00 95.31 97 PHE A C 1
ATOM 838 O O . PHE A 1 97 ? -19.216 -0.820 5.370 1.00 95.31 97 PHE A O 1
ATOM 845 N N . SER A 1 98 ? -18.171 0.135 3.614 1.00 94.88 98 SER A N 1
ATOM 846 C CA . SER A 1 98 ? -18.593 1.516 3.907 1.00 94.88 98 SER A CA 1
ATOM 847 C C . SER A 1 98 ? -18.330 1.938 5.361 1.00 94.88 98 SER A C 1
ATOM 849 O O . SER A 1 98 ? -19.126 2.655 5.969 1.00 94.88 98 SER A O 1
ATOM 851 N N . THR A 1 99 ? -17.224 1.444 5.919 1.00 96.31 99 THR A N 1
ATOM 852 C CA . THR A 1 99 ? -16.797 1.665 7.299 1.00 96.31 99 THR A CA 1
ATOM 853 C C . THR A 1 99 ? -15.358 2.154 7.262 1.00 96.31 99 THR A C 1
ATOM 855 O O . THR A 1 99 ? -14.453 1.412 6.889 1.00 96.31 99 THR A O 1
ATOM 858 N N . GLU A 1 100 ? -15.157 3.420 7.602 1.00 96.19 100 GLU A N 1
ATOM 859 C CA . GLU A 1 100 ? -13.836 4.037 7.659 1.00 96.19 100 GLU A CA 1
ATOM 860 C C . GLU A 1 100 ? -13.287 3.880 9.073 1.00 96.19 100 GLU A C 1
ATOM 862 O O . GLU A 1 100 ? -13.836 4.464 10.005 1.00 96.19 100 GLU A O 1
ATOM 867 N N . VAL A 1 101 ? -12.215 3.106 9.248 1.00 97.44 101 VAL A N 1
ATOM 868 C CA . VAL A 1 101 ? -11.492 3.057 10.526 1.00 97.44 101 VAL A CA 1
ATOM 869 C C . VAL A 1 101 ? -10.752 4.375 10.708 1.00 97.44 101 VAL A C 1
ATOM 871 O O . VAL A 1 101 ? -9.853 4.709 9.937 1.00 97.44 101 VAL A O 1
ATOM 874 N N . THR A 1 102 ? -11.139 5.128 11.731 1.00 97.12 102 THR A N 1
ATOM 875 C CA . THR A 1 102 ? -10.603 6.463 11.982 1.00 97.12 102 THR A CA 1
ATOM 876 C C . THR A 1 102 ? -9.396 6.406 12.905 1.00 97.12 102 THR A C 1
ATOM 878 O O . THR A 1 102 ? -8.430 7.122 12.659 1.00 97.12 102 THR A O 1
ATOM 881 N N . ASP A 1 103 ? -9.385 5.545 13.921 1.00 97.81 103 ASP A N 1
ATOM 882 C CA . ASP A 1 103 ? -8.261 5.427 14.852 1.00 97.81 103 ASP A CA 1
ATOM 883 C C . ASP A 1 103 ? -8.238 4.061 15.558 1.00 97.81 103 ASP A C 1
ATOM 885 O O . ASP A 1 103 ? -9.228 3.327 15.554 1.00 97.81 103 ASP A O 1
ATOM 889 N N . ILE A 1 104 ? -7.107 3.727 16.178 1.00 98.12 104 ILE A N 1
ATOM 890 C CA . ILE A 1 104 ? -6.938 2.539 17.021 1.00 98.12 104 ILE A CA 1
ATOM 891 C C . ILE A 1 104 ? -6.285 2.975 18.325 1.00 98.12 104 ILE A C 1
ATOM 893 O O . ILE A 1 104 ? -5.191 3.541 18.309 1.00 98.12 104 ILE A O 1
ATOM 897 N N . ASP A 1 105 ? -6.942 2.740 19.454 1.00 98.06 105 ASP A N 1
ATOM 898 C CA . ASP A 1 105 ? -6.386 3.045 20.771 1.00 98.06 105 ASP A CA 1
ATOM 899 C C . ASP A 1 105 ? -5.459 1.952 21.259 1.00 98.06 105 ASP A C 1
ATOM 901 O O . ASP A 1 105 ? -5.655 0.772 20.970 1.00 98.06 105 ASP A O 1
ATOM 905 N N . PHE A 1 106 ? -4.455 2.374 22.026 1.00 97.81 106 PHE A N 1
ATOM 906 C CA . PHE A 1 106 ? -3.463 1.491 22.605 1.00 97.81 106 PHE A CA 1
ATOM 907 C C . PHE A 1 106 ? -3.246 1.820 24.076 1.00 97.81 106 PHE A C 1
ATOM 909 O O . PHE A 1 106 ? -3.207 2.987 24.466 1.00 97.81 106 PHE A O 1
ATOM 916 N N . VAL A 1 107 ? -3.027 0.777 24.868 1.00 97.19 107 VAL A N 1
ATOM 917 C CA . VAL A 1 107 ? -2.431 0.875 26.199 1.00 97.19 107 VAL A CA 1
ATOM 918 C C . VAL A 1 107 ? -0.984 0.404 26.109 1.00 97.19 107 VAL A C 1
ATOM 920 O O . VAL A 1 107 ? -0.684 -0.619 25.484 1.00 97.19 107 VAL A O 1
ATOM 923 N N . PHE A 1 108 ? -0.094 1.170 26.733 1.00 96.12 108 PHE A N 1
ATOM 924 C CA . PHE A 1 108 ? 1.337 0.905 26.792 1.00 96.12 108 PHE A CA 1
ATOM 925 C C . PHE A 1 108 ? 1.720 0.591 28.239 1.00 96.12 108 PHE A C 1
ATOM 927 O O . PHE A 1 108 ? 1.488 1.412 29.124 1.00 96.12 108 PHE A O 1
ATOM 934 N N . ASP A 1 109 ? 2.293 -0.587 28.469 1.00 94.38 109 ASP A N 1
ATOM 935 C CA . ASP A 1 109 ? 2.772 -1.038 29.779 1.00 94.38 109 ASP A CA 1
ATOM 936 C C . ASP A 1 109 ? 4.179 -1.626 29.619 1.00 94.38 109 ASP A C 1
ATOM 938 O O . ASP A 1 109 ? 4.360 -2.757 29.155 1.00 94.38 109 ASP A O 1
ATOM 942 N N . GLY A 1 110 ? 5.189 -0.799 29.902 1.00 91.56 110 GLY A N 1
ATOM 943 C CA . GLY A 1 110 ? 6.583 -1.097 29.583 1.00 91.56 110 GLY A CA 1
ATOM 944 C C . GLY A 1 110 ? 6.761 -1.415 28.095 1.00 91.56 110 GLY A C 1
ATOM 945 O O . GLY A 1 110 ? 6.460 -0.597 27.223 1.00 91.56 110 GLY A O 1
ATOM 946 N N . ASP A 1 111 ? 7.226 -2.628 27.801 1.00 91.38 111 ASP A N 1
ATOM 947 C CA . ASP A 1 111 ? 7.425 -3.087 26.424 1.00 91.38 111 ASP A CA 1
ATOM 948 C C . ASP A 1 111 ? 6.130 -3.554 25.744 1.00 91.38 111 ASP A C 1
ATOM 950 O O . ASP A 1 111 ? 6.056 -3.570 24.507 1.00 91.38 111 ASP A O 1
ATOM 954 N N . ARG A 1 112 ? 5.088 -3.881 26.522 1.00 94.19 112 ARG A N 1
ATOM 955 C CA . ARG A 1 112 ? 3.804 -4.365 26.008 1.00 94.19 112 ARG A CA 1
ATOM 956 C C . ARG A 1 112 ? 2.995 -3.215 25.414 1.00 94.19 112 ARG A C 1
ATOM 958 O O . ARG A 1 112 ? 2.805 -2.172 26.035 1.00 94.19 112 ARG A O 1
ATOM 965 N N . LYS A 1 113 ? 2.470 -3.440 24.209 1.00 95.69 113 LYS A N 1
ATOM 966 C CA . LYS A 1 113 ? 1.591 -2.513 23.483 1.00 95.69 113 LYS A CA 1
ATOM 967 C C . LYS A 1 113 ? 0.353 -3.287 23.077 1.00 95.69 113 LYS A C 1
ATOM 969 O O . LYS A 1 113 ? 0.468 -4.254 22.331 1.00 95.69 113 LYS A O 1
ATOM 974 N N . GLN A 1 114 ? -0.804 -2.902 23.595 1.00 97.00 114 GLN A N 1
ATOM 975 C CA . GLN A 1 114 ? -2.056 -3.605 23.338 1.00 97.00 114 GLN A CA 1
ATOM 976 C C . GLN A 1 114 ? -3.055 -2.655 22.700 1.00 97.00 114 GLN A C 1
ATOM 978 O O . GLN A 1 114 ? -3.341 -1.611 23.277 1.00 97.00 114 GLN A O 1
ATOM 983 N N . ALA A 1 115 ? -3.600 -3.036 21.544 1.00 98.00 115 ALA A N 1
ATOM 984 C CA . ALA A 1 115 ? -4.753 -2.354 20.977 1.00 98.00 115 ALA A CA 1
ATOM 985 C C . ALA A 1 115 ? -5.980 -2.618 21.861 1.00 98.00 115 ALA A C 1
ATOM 987 O O . ALA A 1 115 ? -6.230 -3.760 22.239 1.00 98.00 115 ALA A O 1
ATOM 988 N N . THR A 1 116 ? -6.726 -1.574 22.205 1.00 98.25 116 THR A N 1
ATOM 989 C CA . THR A 1 116 ? -7.865 -1.671 23.133 1.00 98.25 116 THR A CA 1
ATOM 990 C C . THR A 1 116 ? -9.184 -1.253 22.515 1.00 98.25 116 THR A C 1
ATOM 992 O O . THR A 1 116 ? -10.231 -1.650 23.015 1.00 98.25 116 THR A O 1
ATOM 995 N N . ARG A 1 117 ? -9.164 -0.476 21.429 1.00 98.56 117 ARG A N 1
ATOM 996 C CA . ARG A 1 117 ? -10.382 -0.067 20.730 1.00 98.56 117 ARG A CA 1
ATOM 997 C C . ARG A 1 117 ? -10.100 0.286 19.280 1.00 98.56 117 ARG A C 1
ATOM 999 O O . ARG A 1 117 ? -9.113 0.957 18.992 1.00 98.56 117 ARG A O 1
ATOM 1006 N N . ILE A 1 118 ? -10.997 -0.107 18.381 1.00 98.62 118 ILE A N 1
ATOM 1007 C CA . ILE A 1 118 ? -11.037 0.394 17.002 1.00 98.62 118 ILE A CA 1
ATOM 1008 C C . ILE A 1 118 ? -12.166 1.410 16.911 1.00 98.62 118 ILE A C 1
ATOM 1010 O O . ILE A 1 118 ? -13.310 1.092 17.236 1.00 98.62 118 ILE A O 1
ATOM 1014 N N . HIS A 1 119 ? -11.855 2.614 16.443 1.00 98.50 119 HIS A N 1
ATOM 1015 C CA . HIS A 1 119 ? -12.839 3.649 16.138 1.00 98.50 119 HIS A CA 1
ATOM 1016 C C . HIS A 1 119 ? -13.132 3.659 14.647 1.00 98.50 119 HIS A C 1
ATOM 1018 O O . HIS A 1 119 ? -12.224 3.519 13.826 1.00 98.50 119 HIS A O 1
ATOM 1024 N N . TRP A 1 120 ? -14.394 3.856 14.285 1.00 98.12 120 TRP A N 1
ATOM 1025 C CA . TRP A 1 120 ? -14.787 3.984 12.889 1.00 98.12 120 TRP A CA 1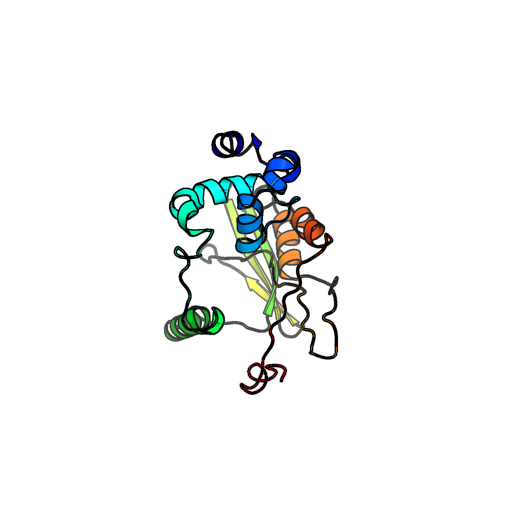
ATOM 1026 C C . TRP A 1 120 ? -15.900 5.001 12.684 1.00 98.12 120 TRP A C 1
ATOM 1028 O O . TRP A 1 120 ? -16.630 5.358 13.607 1.00 98.12 120 TRP A O 1
ATOM 1038 N N . THR A 1 121 ? -16.086 5.387 11.429 1.00 97.81 121 THR A N 1
ATOM 1039 C CA . THR A 1 121 ? -17.279 6.071 10.941 1.00 97.81 121 THR A CA 1
ATOM 1040 C C . THR A 1 121 ? -17.971 5.165 9.929 1.00 97.81 121 THR A C 1
ATOM 1042 O O . THR A 1 121 ? -17.376 4.780 8.922 1.00 97.81 121 THR A O 1
ATOM 1045 N N . LYS A 1 122 ? -19.238 4.820 10.175 1.00 96.56 122 LYS A N 1
ATOM 1046 C CA . LYS A 1 122 ? -20.051 3.991 9.273 1.00 96.56 122 LYS A CA 1
ATOM 1047 C C . LYS A 1 122 ? -21.298 4.760 8.862 1.00 96.56 122 LYS A C 1
ATOM 1049 O O . LYS A 1 122 ? -22.117 5.109 9.705 1.00 96.56 122 LYS A O 1
ATOM 1054 N N . GLY A 1 123 ? -21.425 5.068 7.570 1.00 92.12 123 GLY A N 1
ATOM 1055 C CA . GLY A 1 123 ? -22.533 5.892 7.064 1.00 92.12 123 GLY A CA 1
ATOM 1056 C C . GLY A 1 123 ? -22.611 7.282 7.714 1.00 92.12 123 GLY A C 1
ATOM 1057 O O . GLY A 1 123 ? -23.703 7.769 7.984 1.00 92.12 123 GLY A O 1
ATOM 1058 N N . GLY A 1 124 ? -21.460 7.887 8.032 1.00 93.56 124 GLY A N 1
ATOM 1059 C CA . GLY A 1 124 ? -21.374 9.176 8.732 1.00 93.56 124 GLY A CA 1
ATOM 1060 C C . GLY A 1 124 ? -21.596 9.108 10.248 1.00 93.56 124 GLY A C 1
ATOM 1061 O O . GLY A 1 124 ? -21.452 10.123 10.922 1.00 93.56 124 GLY A O 1
ATOM 1062 N N . VAL A 1 125 ? -21.908 7.931 10.798 1.00 97.12 125 VAL A N 1
ATOM 1063 C CA . VAL A 1 125 ? -22.132 7.742 12.235 1.00 97.12 125 VAL A CA 1
ATOM 1064 C C . VAL A 1 125 ? -20.851 7.222 12.897 1.00 97.12 125 VAL A C 1
ATOM 1066 O O . VAL A 1 125 ? -20.354 6.164 12.492 1.00 97.12 125 VAL A O 1
ATOM 1069 N N . PRO A 1 126 ? -20.310 7.925 13.909 1.00 97.88 126 PRO A N 1
ATOM 1070 C CA . PRO A 1 126 ? -19.193 7.427 14.701 1.00 97.88 126 PRO A CA 1
ATOM 1071 C C . PRO A 1 126 ? -19.569 6.163 15.476 1.00 97.88 126 PRO A C 1
ATOM 1073 O O . PRO A 1 126 ? -20.673 6.037 16.005 1.00 97.88 126 PRO A O 1
ATOM 1076 N N . GLY A 1 127 ? -18.628 5.238 15.583 1.00 97.88 127 GLY A N 1
ATOM 1077 C CA . GLY A 1 127 ? -18.772 4.004 16.336 1.00 97.88 127 GLY A CA 1
ATOM 1078 C C . GLY A 1 127 ? -17.417 3.384 16.643 1.00 97.88 127 GLY A C 1
ATOM 1079 O O . GLY A 1 127 ? -16.368 4.007 16.488 1.00 97.88 127 GLY A O 1
ATOM 1080 N N . GLY A 1 128 ? -17.442 2.146 17.115 1.00 97.81 128 GLY A N 1
ATOM 1081 C CA . GLY A 1 128 ? -16.228 1.395 17.381 1.00 97.81 128 GLY A CA 1
ATOM 1082 C C . GLY A 1 128 ? -16.499 0.107 18.135 1.00 97.81 128 GLY A C 1
ATOM 1083 O O . GLY A 1 128 ? -17.635 -0.166 18.529 1.00 97.81 128 GLY A O 1
ATOM 1084 N N . VAL A 1 129 ? -15.435 -0.653 18.358 1.00 98.12 129 VAL A N 1
ATOM 1085 C CA . VAL A 1 129 ? -15.450 -1.898 19.127 1.00 98.12 129 VAL A CA 1
ATOM 1086 C C . VAL A 1 129 ? -14.281 -1.911 20.098 1.00 98.12 129 VAL A C 1
ATOM 1088 O O . VAL A 1 129 ? -13.160 -1.571 19.716 1.00 98.12 129 VAL A O 1
ATOM 1091 N N . ASP A 1 130 ? -14.562 -2.279 21.346 1.00 98.50 130 ASP A N 1
ATOM 1092 C CA . ASP A 1 130 ? -13.531 -2.526 22.350 1.00 98.50 130 ASP A CA 1
ATOM 1093 C C . ASP A 1 130 ? -12.915 -3.904 22.125 1.00 98.50 130 ASP A C 1
ATOM 1095 O O . ASP A 1 130 ? -13.597 -4.842 21.712 1.00 98.50 130 ASP A O 1
ATOM 1099 N N . LEU A 1 131 ? -11.619 -4.005 22.386 1.00 98.50 131 LEU A N 1
ATOM 1100 C CA . LEU A 1 131 ? -10.813 -5.191 22.146 1.00 98.50 131 LEU A CA 1
ATOM 1101 C C . LEU A 1 131 ? -10.357 -5.785 23.475 1.00 98.50 131 LEU A C 1
ATOM 1103 O O . LEU A 1 131 ? -9.855 -5.083 24.359 1.00 98.50 131 LEU A O 1
ATOM 1107 N N . GLY A 1 132 ? -10.512 -7.096 23.598 1.00 97.62 132 GLY A N 1
ATOM 1108 C CA . GLY A 1 132 ? -9.937 -7.896 24.663 1.00 97.62 132 GLY A CA 1
ATOM 1109 C C . GLY A 1 132 ? -8.448 -8.193 24.443 1.00 97.62 132 GLY A C 1
ATOM 1110 O O . GLY A 1 132 ? -7.864 -7.840 23.419 1.00 97.62 132 GLY A O 1
ATOM 1111 N N . PRO A 1 133 ? -7.799 -8.857 25.414 1.00 96.62 133 PRO A N 1
ATOM 1112 C CA . PRO A 1 133 ? -6.390 -9.245 25.313 1.00 96.62 133 PRO A CA 1
ATOM 1113 C C . PRO A 1 133 ? -6.099 -10.293 24.231 1.00 96.62 133 PRO A C 1
ATOM 1115 O O . PRO A 1 133 ? -4.959 -10.370 23.781 1.00 96.62 133 PRO A O 1
ATOM 1118 N N . ASP A 1 134 ? -7.105 -11.063 23.816 1.00 97.81 134 ASP A N 1
ATOM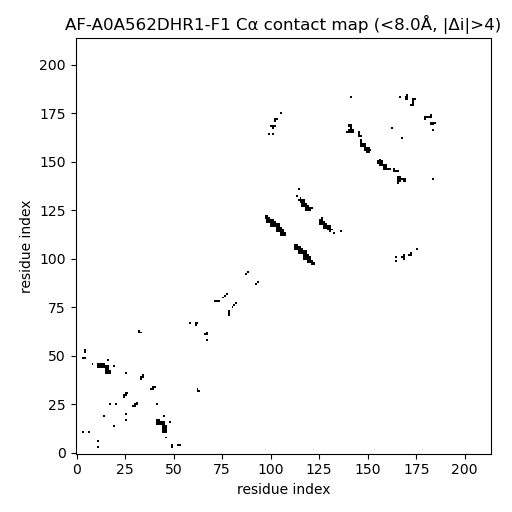 1119 C CA . ASP A 1 134 ? -6.964 -12.140 22.830 1.00 97.81 134 ASP A CA 1
ATOM 1120 C C . ASP A 1 134 ? -7.373 -11.710 21.407 1.00 97.81 134 ASP A C 1
ATOM 1122 O O . ASP A 1 134 ? -7.240 -12.486 20.458 1.00 97.81 134 ASP A O 1
ATOM 1126 N N . ASP A 1 135 ? -7.850 -10.472 21.238 1.00 98.12 135 ASP A N 1
ATOM 1127 C CA . ASP A 1 135 ? -8.230 -9.931 19.936 1.00 98.12 135 ASP A CA 1
ATOM 1128 C C . ASP A 1 135 ? -7.000 -9.431 19.170 1.00 98.12 135 ASP A C 1
ATOM 1130 O O . ASP A 1 135 ? -6.167 -8.677 19.682 1.00 98.12 135 ASP A O 1
ATOM 1134 N N . LEU A 1 136 ? -6.896 -9.822 17.899 1.00 97.75 136 LEU A N 1
ATOM 1135 C CA . LEU A 1 136 ? -5.786 -9.445 17.028 1.00 97.75 136 LEU A CA 1
ATOM 1136 C C . LEU A 1 136 ? -6.221 -8.391 16.012 1.00 97.75 136 LEU A C 1
ATOM 1138 O O . LEU A 1 136 ? -7.226 -8.547 15.320 1.00 97.75 136 LEU A O 1
ATOM 1142 N N . VAL A 1 137 ? -5.407 -7.345 15.866 1.00 97.19 137 VAL A N 1
ATOM 1143 C CA . VAL A 1 137 ? -5.638 -6.270 14.896 1.00 97.19 137 VAL A CA 1
ATOM 1144 C C . VAL A 1 137 ? -4.552 -6.293 13.832 1.00 97.19 137 VAL A C 1
ATOM 1146 O O . VAL A 1 137 ? -3.380 -6.052 14.118 1.00 97.19 137 VAL A O 1
ATOM 1149 N N . LEU A 1 138 ? -4.951 -6.546 12.585 1.00 96.75 138 LEU A N 1
ATOM 1150 C CA . LEU A 1 138 ? -4.081 -6.440 11.416 1.00 96.75 138 LEU A CA 1
ATOM 1151 C C . LEU A 1 138 ? -4.481 -5.200 10.613 1.00 96.75 138 LEU A C 1
ATOM 1153 O O . LEU A 1 138 ? -5.478 -5.210 9.895 1.00 96.75 138 LEU A O 1
ATOM 1157 N N . ALA A 1 139 ? -3.710 -4.123 10.752 1.00 94.06 139 ALA A N 1
ATOM 1158 C CA . ALA A 1 139 ? -3.978 -2.855 10.082 1.00 94.06 139 ALA A CA 1
ATOM 1159 C C . ALA A 1 139 ? -3.081 -2.680 8.850 1.00 94.06 139 ALA A C 1
ATOM 1161 O O . ALA A 1 139 ? -1.854 -2.692 8.953 1.00 94.06 139 ALA A O 1
ATOM 1162 N N . THR A 1 140 ? -3.696 -2.459 7.688 1.00 92.69 140 THR A N 1
ATOM 1163 C CA . THR A 1 140 ? -2.980 -1.947 6.513 1.00 92.69 140 THR A CA 1
ATOM 1164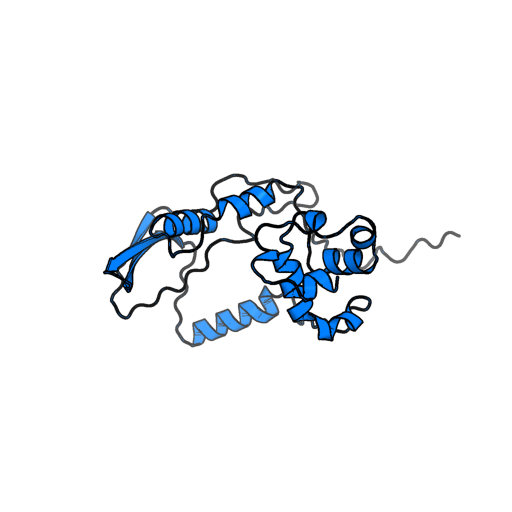 C C . THR A 1 140 ? -2.970 -0.425 6.596 1.00 92.69 140 THR A C 1
ATOM 1166 O O . THR A 1 140 ? -4.024 0.201 6.526 1.00 92.69 140 THR A O 1
ATOM 1169 N N . ILE A 1 141 ? -1.791 0.163 6.794 1.00 91.19 141 ILE A N 1
ATOM 1170 C CA . ILE A 1 141 ? -1.604 1.611 6.946 1.00 91.19 141 ILE A CA 1
ATOM 1171 C C . ILE A 1 141 ? -1.074 2.236 5.651 1.00 91.19 141 ILE A C 1
ATOM 1173 O O . ILE A 1 141 ? -0.150 1.710 5.032 1.00 91.19 141 ILE A O 1
ATOM 1177 N N . GLY A 1 142 ? -1.654 3.374 5.256 1.00 89.19 142 GLY A N 1
ATOM 1178 C CA . GLY A 1 142 ? -1.379 4.014 3.968 1.00 89.19 142 GLY A CA 1
ATOM 1179 C C . GLY A 1 142 ? -1.931 3.243 2.761 1.00 89.19 142 GLY A C 1
ATOM 1180 O O . GLY A 1 142 ? -2.235 2.054 2.822 1.00 89.19 142 GLY A O 1
ATOM 1181 N N . SER A 1 143 ? -2.071 3.940 1.634 1.00 89.94 143 SER A N 1
ATOM 1182 C CA . SER A 1 143 ? -2.548 3.349 0.381 1.00 89.94 143 SER A CA 1
ATOM 1183 C C . SER A 1 143 ? -2.005 4.111 -0.828 1.00 89.94 143 SER A C 1
ATOM 1185 O O . SER A 1 143 ? -2.029 5.341 -0.864 1.00 89.94 143 SER A O 1
ATOM 1187 N N . LEU A 1 144 ? -1.514 3.376 -1.833 1.00 87.81 144 LEU A N 1
ATOM 1188 C CA . LEU A 1 144 ? -1.018 3.948 -3.093 1.00 87.81 144 LEU A CA 1
ATOM 1189 C C . LEU A 1 144 ? -2.143 4.400 -4.032 1.00 87.81 144 LEU A C 1
ATOM 1191 O O . LEU A 1 144 ? -1.882 5.163 -4.955 1.00 87.81 144 LEU A O 1
ATOM 1195 N N . THR A 1 145 ? -3.363 3.900 -3.827 1.00 87.69 145 THR A N 1
ATOM 1196 C CA . THR A 1 145 ? -4.536 4.234 -4.647 1.00 87.69 145 THR A CA 1
ATOM 1197 C C . THR A 1 145 ? -5.457 5.234 -3.960 1.00 87.69 145 THR A C 1
ATOM 1199 O O . THR A 1 145 ? -6.468 5.619 -4.541 1.00 87.69 145 THR A O 1
ATOM 1202 N N . GLU A 1 146 ? -5.132 5.658 -2.736 1.00 86.69 146 GLU A N 1
ATOM 1203 C CA . GLU A 1 146 ? -5.881 6.713 -2.056 1.00 86.69 146 GLU A CA 1
ATOM 1204 C C . GLU A 1 146 ? -5.894 7.990 -2.901 1.00 86.69 146 GLU A C 1
ATOM 1206 O O . GLU A 1 146 ? -4.895 8.308 -3.551 1.00 86.69 146 GLU A O 1
ATOM 1211 N N . ASN A 1 147 ? -7.009 8.722 -2.875 1.00 88.69 147 ASN A N 1
ATOM 1212 C CA . ASN A 1 147 ? -7.182 9.981 -3.606 1.00 88.69 147 ASN A CA 1
ATOM 1213 C C . ASN A 1 147 ? -6.970 9.848 -5.132 1.00 88.69 147 ASN A C 1
ATOM 1215 O O . ASN A 1 147 ? -6.654 10.825 -5.812 1.00 88.69 147 ASN A O 1
ATOM 1219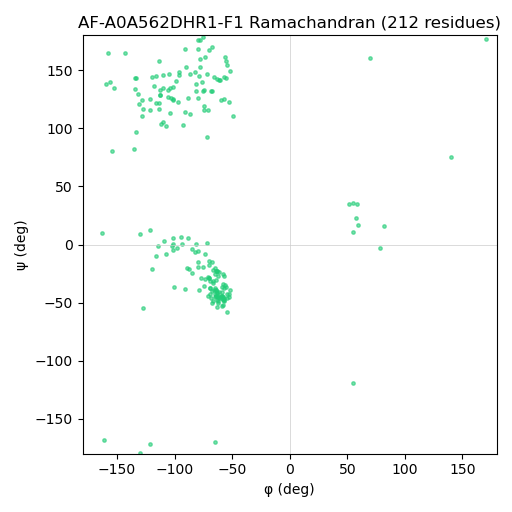 N N . SER A 1 148 ? -7.119 8.639 -5.686 1.00 88.00 148 SER A N 1
ATOM 1220 C CA . SER A 1 148 ? -7.166 8.452 -7.138 1.00 88.00 148 SER A CA 1
ATOM 1221 C C . SER A 1 148 ? -8.513 8.931 -7.670 1.00 88.00 148 SER A C 1
ATOM 1223 O O . SER A 1 148 ? -9.552 8.563 -7.127 1.00 88.00 148 SER A O 1
ATOM 1225 N N . ASP A 1 149 ? -8.484 9.711 -8.749 1.00 89.44 149 ASP A N 1
ATOM 1226 C CA . ASP A 1 149 ? -9.675 10.106 -9.501 1.00 89.44 149 ASP A CA 1
ATOM 1227 C C . ASP A 1 149 ? -9.686 9.426 -10.870 1.00 89.44 149 ASP A C 1
ATOM 1229 O O . ASP A 1 149 ? -8.638 9.246 -11.502 1.00 89.44 149 ASP A O 1
ATOM 1233 N N . ASP A 1 150 ? -10.883 9.101 -11.346 1.00 90.88 150 ASP A N 1
ATOM 1234 C CA . ASP A 1 150 ? -11.089 8.480 -12.645 1.00 90.88 150 ASP A CA 1
ATOM 1235 C C . ASP A 1 150 ? -11.612 9.509 -13.651 1.00 90.88 150 ASP A C 1
ATOM 1237 O O . ASP A 1 150 ? -12.740 10.002 -13.585 1.00 90.88 150 ASP A O 1
ATOM 1241 N N . GLY A 1 151 ? -10.776 9.802 -14.645 1.00 91.75 151 GLY A N 1
ATOM 1242 C CA . GLY A 1 151 ? -11.171 10.580 -15.812 1.00 91.75 151 GLY A CA 1
ATOM 1243 C C . GLY A 1 151 ? -12.024 9.775 -16.796 1.00 91.75 151 GLY A C 1
ATOM 1244 O O . GLY A 1 151 ? -12.267 8.578 -16.662 1.00 91.75 151 GLY A O 1
ATOM 1245 N N . THR A 1 152 ? -12.436 10.436 -17.872 1.00 93.12 152 THR A N 1
ATOM 1246 C CA . THR A 1 152 ? -13.133 9.819 -19.007 1.00 93.12 152 THR A CA 1
ATOM 1247 C C . THR A 1 152 ? -12.469 10.230 -20.319 1.00 93.12 152 THR A C 1
ATOM 1249 O O . THR A 1 152 ? -11.520 11.010 -20.338 1.00 93.12 152 THR A O 1
ATOM 1252 N N . HIS A 1 153 ? -13.001 9.760 -21.450 1.00 92.94 153 HIS A N 1
ATOM 1253 C CA . HIS A 1 153 ? -12.520 10.172 -22.771 1.00 92.94 153 HIS A CA 1
ATOM 1254 C C . HIS A 1 153 ? -12.577 11.696 -23.003 1.00 92.94 153 HIS A C 1
ATOM 1256 O O . HIS A 1 153 ? -11.790 12.221 -23.787 1.00 92.94 153 HIS A O 1
ATOM 1262 N N . HIS A 1 154 ? -13.489 12.404 -22.327 1.00 95.25 154 HIS A N 1
ATOM 1263 C CA . HIS A 1 154 ? -13.718 13.840 -22.527 1.00 95.25 154 HIS A CA 1
ATOM 1264 C C . HIS A 1 154 ? -13.411 14.703 -21.301 1.00 95.25 154 HIS A C 1
ATOM 1266 O O . HIS A 1 154 ? -13.367 15.922 -21.423 1.00 95.25 154 HIS A O 1
ATOM 1272 N N . ASN A 1 155 ? -13.179 14.092 -20.139 1.00 94.50 155 ASN A N 1
ATOM 1273 C CA . ASN A 1 155 ? -12.913 14.806 -18.895 1.00 94.50 155 ASN A CA 1
ATOM 1274 C C . ASN A 1 155 ? -11.633 14.265 -18.267 1.00 94.50 155 ASN A C 1
ATOM 1276 O O . ASN A 1 155 ? -11.533 13.065 -18.023 1.00 94.50 155 ASN A O 1
ATOM 1280 N N . ALA A 1 156 ? -10.665 15.139 -18.001 1.00 92.50 156 ALA A N 1
ATOM 1281 C CA . ALA A 1 156 ? -9.437 14.748 -17.322 1.00 92.50 156 ALA A CA 1
ATOM 1282 C C . ALA A 1 156 ? -9.719 14.319 -15.873 1.00 92.50 156 ALA A C 1
ATOM 1284 O O . ALA A 1 156 ? -10.556 14.931 -15.206 1.00 92.50 156 ALA A O 1
ATOM 1285 N N . ALA A 1 157 ? -8.976 13.312 -15.403 1.00 91.81 157 ALA A N 1
ATOM 1286 C CA . ALA A 1 157 ? -8.880 13.001 -13.981 1.00 91.81 157 ALA A CA 1
ATOM 1287 C C . ALA A 1 157 ? -8.305 14.210 -13.233 1.00 91.81 157 ALA A C 1
ATOM 1289 O O . ALA A 1 157 ? -7.416 14.908 -13.738 1.00 91.81 157 ALA A O 1
ATOM 1290 N N . ARG A 1 158 ? -8.817 14.465 -12.038 1.00 89.94 158 ARG A N 1
ATOM 1291 C CA . ARG A 1 158 ? -8.448 15.593 -11.191 1.00 89.94 158 ARG A CA 1
ATOM 1292 C C . ARG A 1 158 ? -7.569 15.116 -10.049 1.00 89.94 158 ARG A C 1
ATOM 1294 O O . ARG A 1 158 ? -7.718 14.016 -9.536 1.00 89.94 158 ARG A O 1
ATOM 1301 N N . LEU A 1 159 ? -6.639 15.969 -9.641 1.00 86.19 159 LEU A N 1
ATOM 1302 C CA . LEU A 1 159 ? -5.870 15.710 -8.436 1.00 86.19 159 LEU A CA 1
ATOM 1303 C C . LEU A 1 159 ? -6.758 15.975 -7.216 1.00 86.19 159 LEU A C 1
ATOM 1305 O O . LEU A 1 159 ? -7.207 17.106 -7.027 1.00 86.19 159 LEU A O 1
ATOM 1309 N N . ASP A 1 160 ? -6.985 14.951 -6.397 1.00 85.12 160 ASP A N 1
ATOM 1310 C CA . ASP A 1 160 ? -7.650 15.101 -5.106 1.00 85.12 160 ASP A CA 1
ATOM 1311 C C . ASP A 1 160 ? -6.610 15.318 -3.994 1.00 85.12 160 ASP A C 1
ATOM 1313 O O . ASP A 1 160 ? -5.940 14.394 -3.530 1.00 85.12 160 ASP A O 1
ATOM 1317 N N . GLU A 1 161 ? -6.460 16.568 -3.554 1.00 83.12 161 GLU A N 1
ATOM 1318 C CA . GLU A 1 161 ? -5.590 16.927 -2.423 1.00 83.12 161 GLU A CA 1
ATOM 1319 C C . GLU A 1 161 ? -6.291 16.854 -1.055 1.00 83.12 161 GLU A C 1
ATOM 1321 O O . GLU A 1 161 ? -5.696 17.238 -0.040 1.00 83.12 161 GLU A O 1
ATOM 1326 N N . GLY A 1 162 ? -7.538 16.377 -1.022 1.00 84.50 162 GLY A N 1
ATOM 1327 C CA . GLY A 1 162 ? -8.365 16.266 0.168 1.00 84.50 162 GLY A CA 1
ATOM 1328 C C . GLY A 1 162 ? -7.844 15.280 1.224 1.00 84.50 162 GLY A C 1
ATOM 1329 O O . GLY A 1 162 ? -6.696 14.810 1.166 1.00 84.50 162 GLY A O 1
ATOM 1330 N N . PRO A 1 163 ? -8.679 14.981 2.238 1.00 84.38 163 PRO A N 1
ATOM 1331 C CA . PRO A 1 163 ? -8.383 13.964 3.244 1.00 84.38 163 PRO A CA 1
ATOM 1332 C C . PRO A 1 163 ? -8.008 12.629 2.600 1.00 84.38 163 PRO A C 1
ATOM 1334 O O . PRO A 1 163 ? -8.473 12.304 1.511 1.00 84.38 163 PRO A O 1
ATOM 1337 N N . ALA A 1 164 ? -7.151 11.868 3.273 1.00 89.44 164 ALA A N 1
ATOM 1338 C CA . ALA A 1 164 ? -6.595 10.628 2.747 1.00 89.44 164 ALA A CA 1
ATOM 1339 C C . ALA A 1 164 ? -6.661 9.578 3.866 1.00 89.44 164 ALA A C 1
ATOM 1341 O O . ALA A 1 164 ? -5.674 9.417 4.592 1.00 89.44 164 ALA A O 1
ATOM 1342 N N . PRO A 1 165 ? -7.824 8.927 4.072 1.00 90.81 165 PRO A N 1
ATOM 1343 C CA . PRO A 1 165 ? -8.155 8.245 5.323 1.00 90.81 165 PRO A CA 1
ATOM 1344 C C . PRO A 1 165 ? -7.138 7.208 5.817 1.00 90.81 165 PRO A C 1
ATOM 1346 O O . PRO A 1 165 ? -6.790 7.226 6.996 1.00 90.81 165 PRO A O 1
ATOM 1349 N N . ALA A 1 166 ? -6.580 6.351 4.956 1.00 91.88 166 ALA A N 1
ATOM 1350 C CA . ALA A 1 166 ? -5.568 5.371 5.361 1.00 91.88 166 ALA A CA 1
ATOM 1351 C C . ALA A 1 166 ? -4.237 6.036 5.741 1.00 91.88 166 ALA A C 1
ATOM 1353 O O . ALA A 1 166 ? -3.515 5.546 6.614 1.00 91.88 166 ALA A O 1
ATOM 1354 N N . TRP A 1 167 ? -3.902 7.168 5.115 1.00 92.12 167 TRP A N 1
ATOM 1355 C CA . TRP A 1 167 ? -2.743 7.975 5.498 1.00 92.12 167 TRP A CA 1
ATOM 1356 C C . TRP A 1 167 ? -2.989 8.764 6.788 1.00 92.12 167 TRP A C 1
ATOM 1358 O O . TRP A 1 167 ? -2.060 8.943 7.574 1.00 92.12 167 TRP A O 1
ATOM 1368 N N . ASP A 1 168 ? -4.215 9.243 7.008 1.00 92.69 168 ASP A N 1
ATOM 1369 C CA . ASP A 1 168 ? -4.638 9.883 8.257 1.00 92.69 168 ASP A CA 1
ATOM 1370 C C . ASP A 1 168 ? -4.600 8.894 9.427 1.00 92.69 168 ASP A C 1
ATOM 1372 O O . ASP A 1 168 ? -4.052 9.219 10.481 1.00 92.69 168 ASP A O 1
ATOM 1376 N N . LEU A 1 169 ? -5.094 7.668 9.223 1.00 94.81 169 LEU A N 1
ATOM 1377 C CA . LEU A 1 169 ? -4.999 6.577 10.191 1.00 94.81 169 LEU A CA 1
ATOM 1378 C C . LEU A 1 169 ? -3.539 6.279 10.547 1.00 94.81 169 LEU A C 1
ATOM 1380 O O . LEU A 1 169 ? -3.200 6.221 11.727 1.00 94.81 169 LEU A O 1
ATOM 1384 N N . TRP A 1 170 ? -2.656 6.155 9.548 1.00 95.00 170 TRP A N 1
ATOM 1385 C CA . TRP A 1 170 ? -1.226 5.971 9.805 1.00 95.00 170 TRP A CA 1
ATOM 1386 C C . TRP A 1 170 ? -0.666 7.126 10.640 1.00 95.00 170 TRP A C 1
ATOM 1388 O O . TRP A 1 170 ? -0.086 6.875 11.691 1.00 95.00 170 TRP A O 1
ATOM 1398 N N . ARG A 1 171 ? -0.881 8.388 10.240 1.00 93.69 171 ARG A N 1
ATOM 1399 C CA . ARG A 1 171 ? -0.403 9.554 11.009 1.00 93.69 171 ARG A CA 1
ATOM 1400 C C . ARG A 1 171 ? -0.851 9.506 12.469 1.00 93.69 171 ARG A C 1
ATOM 1402 O O . ARG A 1 171 ? -0.034 9.735 13.358 1.00 93.69 171 ARG A O 1
ATOM 1409 N N . ARG A 1 172 ? -2.125 9.183 12.716 1.00 95.19 172 ARG A N 1
ATOM 1410 C CA . ARG A 1 172 ? -2.675 9.067 14.072 1.00 95.19 172 ARG A CA 1
ATOM 1411 C C . ARG A 1 172 ? -2.000 7.953 14.862 1.00 95.19 172 ARG A C 1
ATOM 1413 O O . ARG A 1 172 ? -1.552 8.219 15.969 1.00 95.19 172 ARG A O 1
ATOM 1420 N N . ILE A 1 173 ? -1.844 6.759 14.287 1.00 95.31 173 ILE A N 1
ATOM 1421 C CA . ILE A 1 173 ? -1.161 5.632 14.942 1.00 95.31 173 ILE A CA 1
ATOM 1422 C C . ILE A 1 173 ? 0.310 5.967 15.220 1.00 95.31 173 ILE A C 1
ATOM 1424 O O . ILE A 1 173 ? 0.764 5.800 16.347 1.00 95.31 173 ILE A O 1
ATOM 1428 N N . ALA A 1 174 ? 1.048 6.481 14.232 1.00 94.69 174 ALA A N 1
ATOM 1429 C CA . ALA A 1 174 ? 2.463 6.842 14.358 1.00 94.69 174 ALA A CA 1
ATOM 1430 C C . ALA A 1 174 ? 2.718 7.845 15.496 1.00 94.69 174 ALA A C 1
ATOM 1432 O O . ALA A 1 174 ? 3.727 7.758 16.191 1.00 94.69 174 ALA A O 1
ATOM 1433 N N . ALA A 1 175 ? 1.779 8.765 15.733 1.00 94.88 175 ALA A N 1
ATOM 1434 C CA . ALA A 1 175 ? 1.873 9.738 16.816 1.00 94.88 175 ALA A CA 1
ATOM 1435 C C . ALA A 1 175 ? 1.710 9.127 18.224 1.00 94.88 175 ALA A C 1
ATOM 1437 O O . ALA A 1 175 ? 2.083 9.773 19.202 1.00 94.88 175 ALA A O 1
ATOM 1438 N N . LYS A 1 176 ? 1.167 7.905 18.356 1.00 94.94 176 LYS A N 1
ATOM 1439 C CA . LYS A 1 176 ? 0.883 7.289 19.667 1.00 94.94 176 LYS A CA 1
ATOM 1440 C C . LYS A 1 176 ? 2.126 6.733 20.358 1.00 94.94 176 LYS A C 1
ATOM 1442 O O . LYS A 1 176 ? 2.149 6.678 21.584 1.00 94.94 176 LYS A O 1
ATOM 1447 N N . HIS A 1 177 ? 3.143 6.301 19.609 1.00 93.88 177 HIS A N 1
ATOM 1448 C CA . HIS A 1 177 ? 4.359 5.730 20.193 1.00 93.88 177 HIS A CA 1
ATOM 1449 C C . HIS A 1 177 ? 5.545 5.774 19.222 1.00 93.88 177 HIS A C 1
ATOM 1451 O O . HIS A 1 177 ? 5.409 5.409 18.058 1.00 93.88 177 HIS A O 1
ATOM 1457 N N . SER A 1 178 ? 6.739 6.120 19.712 1.00 90.81 178 SER A N 1
ATOM 1458 C CA . SER A 1 178 ? 7.956 6.269 18.890 1.00 90.81 178 SER A CA 1
ATOM 1459 C C . SER A 1 178 ? 8.443 4.980 18.223 1.00 90.81 178 SER A C 1
ATOM 1461 O O . SER A 1 178 ? 9.167 5.030 17.236 1.00 90.81 178 SER A O 1
ATOM 1463 N N . SER A 1 179 ? 8.064 3.820 18.762 1.00 91.00 179 SER A N 1
ATOM 1464 C CA . SER A 1 179 ? 8.389 2.514 18.170 1.00 91.00 179 SER A CA 1
ATOM 1465 C C . SER A 1 179 ? 7.441 2.089 17.046 1.00 91.00 179 SER A C 1
ATOM 1467 O O . SER A 1 179 ? 7.624 1.011 16.484 1.00 91.00 179 SER A O 1
ATOM 1469 N N . PHE A 1 180 ? 6.365 2.836 16.792 1.00 91.12 180 PHE A N 1
ATOM 1470 C CA . PHE A 1 180 ? 5.536 2.608 15.613 1.00 91.12 180 PHE A CA 1
ATOM 1471 C C . PHE A 1 180 ? 6.200 3.228 14.381 1.00 91.12 180 PHE A C 1
ATOM 1473 O O . PHE A 1 180 ? 7.201 3.934 14.483 1.00 91.12 180 PHE A O 1
ATOM 1480 N N . ALA A 1 181 ? 5.687 2.897 13.195 1.00 75.44 181 ALA A N 1
ATOM 1481 C CA . ALA A 1 181 ? 6.249 3.400 11.947 1.00 75.44 181 ALA A CA 1
ATOM 1482 C C . ALA A 1 181 ? 6.305 4.937 11.947 1.00 75.44 181 ALA A C 1
ATOM 1484 O O . ALA A 1 181 ? 5.381 5.587 12.433 1.00 75.44 181 ALA A O 1
ATOM 1485 N N . ASN A 1 182 ? 7.364 5.500 11.359 1.00 85.31 182 ASN A N 1
ATOM 1486 C CA . ASN A 1 182 ? 7.545 6.947 11.247 1.00 85.31 182 ASN A CA 1
ATOM 1487 C C . ASN A 1 182 ? 6.348 7.630 10.565 1.00 85.31 182 ASN A C 1
ATOM 1489 O O . ASN A 1 182 ? 5.616 7.008 9.789 1.00 85.31 182 ASN A O 1
ATOM 1493 N N . ASP A 1 183 ? 6.195 8.934 10.813 1.00 82.50 183 ASP A N 1
ATOM 1494 C CA . ASP A 1 183 ? 5.202 9.768 10.133 1.00 82.50 183 ASP A CA 1
ATOM 1495 C C . ASP A 1 183 ? 5.336 9.627 8.597 1.00 82.50 183 ASP A C 1
ATOM 1497 O O . ASP A 1 183 ? 6.399 9.923 8.035 1.00 82.50 183 ASP A O 1
ATOM 1501 N N . PRO A 1 184 ? 4.265 9.220 7.887 1.00 82.88 184 PRO A N 1
ATOM 1502 C CA . PRO A 1 184 ? 4.297 9.014 6.442 1.00 82.88 184 PRO A CA 1
ATOM 1503 C C . PRO A 1 184 ? 4.380 10.303 5.612 1.00 82.88 184 PRO A C 1
ATOM 1505 O O . PRO A 1 184 ? 4.356 10.255 4.379 1.00 82.88 184 PRO A O 1
ATOM 1508 N N . SER A 1 185 ? 4.449 11.479 6.234 1.00 77.94 185 SER A N 1
ATOM 1509 C CA . SER A 1 185 ? 4.467 12.773 5.546 1.00 77.94 185 SER A CA 1
ATOM 1510 C C . SER A 1 185 ? 5.619 12.933 4.544 1.00 77.94 185 SER A C 1
ATOM 1512 O O . SER A 1 185 ? 5.504 13.720 3.601 1.00 77.94 185 SER A O 1
ATOM 1514 N N . SER A 1 186 ? 6.735 12.215 4.708 1.00 70.06 186 SER A N 1
ATOM 1515 C CA . SER A 1 186 ? 7.811 12.156 3.703 1.00 70.06 186 SER A CA 1
ATOM 1516 C C . SER A 1 186 ? 7.376 11.396 2.441 1.00 70.06 186 SER A C 1
ATOM 1518 O O . SER A 1 186 ? 7.596 11.883 1.331 1.00 70.06 186 SER A O 1
ATOM 1520 N N . LEU A 1 187 ? 6.671 10.271 2.599 1.00 71.88 187 LEU A N 1
ATOM 1521 C CA . LEU A 1 187 ? 6.122 9.465 1.503 1.00 71.88 187 LEU A CA 1
ATOM 1522 C C . LEU A 1 187 ? 5.010 10.210 0.753 1.00 71.88 187 LEU A C 1
ATOM 1524 O O . LEU A 1 187 ? 4.982 10.200 -0.475 1.00 71.88 187 LEU A O 1
ATOM 1528 N N . ARG A 1 188 ? 4.140 10.937 1.469 1.00 67.81 188 ARG A N 1
ATOM 1529 C CA . ARG A 1 188 ? 3.076 11.746 0.844 1.00 67.81 188 ARG A CA 1
ATOM 1530 C C . ARG A 1 188 ? 3.607 13.014 0.169 1.00 67.81 188 ARG A C 1
ATOM 1532 O O . ARG A 1 188 ? 3.026 13.476 -0.800 1.00 67.81 188 ARG A O 1
ATOM 1539 N N . ARG A 1 189 ? 4.711 13.613 0.627 1.00 58.53 189 ARG A N 1
ATOM 1540 C CA . ARG A 1 189 ? 5.313 14.754 -0.094 1.00 58.53 189 ARG A CA 1
ATOM 1541 C C . ARG A 1 189 ? 5.948 14.334 -1.419 1.00 58.53 189 ARG A C 1
ATOM 1543 O O . ARG A 1 189 ? 5.933 15.124 -2.360 1.00 58.53 189 ARG A O 1
ATOM 1550 N N . ALA A 1 190 ? 6.426 13.094 -1.526 1.00 52.69 190 ALA A N 1
ATOM 1551 C CA . ALA A 1 190 ? 6.965 12.556 -2.773 1.00 52.69 190 ALA A CA 1
ATOM 1552 C C . ALA A 1 190 ? 5.913 12.429 -3.895 1.00 52.69 190 ALA A C 1
ATOM 1554 O O . ALA A 1 190 ? 6.292 12.430 -5.063 1.00 52.69 190 ALA A O 1
ATOM 1555 N N . THR A 1 191 ? 4.608 12.403 -3.585 1.00 51.94 191 THR A N 1
ATOM 1556 C CA . THR A 1 191 ? 3.535 12.395 -4.601 1.00 51.94 191 THR A CA 1
ATOM 1557 C C . THR A 1 191 ? 3.225 13.778 -5.194 1.00 51.94 191 THR A C 1
ATOM 1559 O O . THR A 1 191 ? 2.467 13.857 -6.156 1.00 51.94 191 THR A O 1
ATOM 1562 N N . ARG A 1 192 ? 3.837 14.863 -4.681 1.00 51.66 192 ARG A N 1
ATOM 1563 C CA . ARG A 1 192 ? 3.784 16.221 -5.274 1.00 51.66 192 ARG A CA 1
ATOM 1564 C C . ARG A 1 192 ? 4.839 16.457 -6.370 1.00 51.66 192 ARG A C 1
ATOM 1566 O O . ARG A 1 192 ? 4.874 17.528 -6.969 1.00 51.66 192 ARG A O 1
ATOM 1573 N N . LEU A 1 193 ? 5.715 15.482 -6.615 1.00 53.03 193 LEU A N 1
ATOM 1574 C CA . LEU A 1 193 ? 6.592 15.412 -7.793 1.00 53.03 193 LEU A CA 1
ATOM 1575 C C . LEU A 1 193 ? 5.766 14.913 -8.995 1.00 53.03 193 LEU A C 1
ATOM 1577 O O . LEU A 1 193 ? 4.705 14.338 -8.751 1.00 53.03 193 LEU A O 1
ATOM 1581 N N . PRO A 1 194 ? 6.174 15.128 -10.267 1.00 55.00 194 PRO A N 1
ATOM 1582 C CA . PRO A 1 194 ? 5.366 14.733 -11.424 1.00 55.00 194 PRO A CA 1
ATOM 1583 C C . PRO A 1 194 ? 4.896 13.282 -11.284 1.00 55.00 194 PRO A C 1
ATOM 1585 O O . PRO A 1 194 ? 5.694 12.343 -11.285 1.00 55.00 194 PRO A O 1
ATOM 1588 N N . SER A 1 195 ? 3.589 13.132 -11.082 1.00 65.00 195 SER A N 1
ATOM 1589 C CA . SER A 1 195 ? 2.948 11.871 -10.752 1.00 65.00 195 SER A CA 1
ATOM 1590 C C . SER A 1 195 ? 2.602 11.116 -12.030 1.00 65.00 195 SER A C 1
ATOM 1592 O O . SER A 1 195 ? 2.321 11.694 -13.083 1.00 65.00 195 SER A O 1
ATOM 1594 N N . ARG A 1 196 ? 2.659 9.785 -11.963 1.00 74.06 196 ARG A N 1
ATOM 1595 C CA . ARG A 1 196 ? 2.309 8.937 -13.104 1.00 74.06 196 ARG A CA 1
ATOM 1596 C C . ARG A 1 196 ? 0.796 8.817 -13.210 1.00 74.06 196 ARG A C 1
ATOM 1598 O O . ARG A 1 196 ? 0.148 8.371 -12.270 1.00 74.06 196 ARG A O 1
ATOM 1605 N N . GLN A 1 197 ? 0.260 9.125 -14.384 1.00 81.12 197 GLN A N 1
ATOM 1606 C CA . GLN A 1 197 ? -1.122 8.817 -14.742 1.00 81.12 197 GLN A CA 1
ATOM 1607 C C . GLN A 1 197 ? -1.183 7.511 -15.538 1.00 81.12 197 GLN A C 1
ATOM 1609 O O . GLN A 1 197 ? -0.255 7.168 -16.275 1.00 81.12 197 GLN A O 1
ATOM 1614 N N . ARG A 1 198 ? -2.279 6.768 -15.383 1.00 85.06 198 ARG A N 1
ATOM 1615 C CA . ARG A 1 198 ? -2.557 5.539 -16.137 1.00 85.06 198 ARG A CA 1
ATOM 1616 C C . ARG A 1 198 ? -3.853 5.721 -16.917 1.00 85.06 198 ARG A C 1
ATOM 1618 O O . ARG A 1 198 ? -4.774 6.365 -16.435 1.00 85.06 198 ARG A O 1
ATOM 1625 N N . ILE A 1 199 ? -3.917 5.145 -18.116 1.00 88.12 199 ILE A N 1
ATOM 1626 C CA . ILE A 1 199 ? -5.094 5.209 -18.989 1.00 88.12 199 ILE A CA 1
ATOM 1627 C C . ILE A 1 199 ? -5.407 3.796 -19.477 1.00 88.12 199 ILE A C 1
ATOM 1629 O O . ILE A 1 199 ? -4.531 3.113 -20.009 1.00 88.12 199 ILE A O 1
ATOM 1633 N N . ALA A 1 200 ? -6.663 3.374 -19.337 1.00 88.25 200 ALA A N 1
ATOM 1634 C CA . ALA A 1 200 ? -7.186 2.167 -19.966 1.00 88.25 200 ALA A CA 1
ATOM 1635 C C . ALA A 1 200 ? -8.005 2.554 -21.206 1.00 88.25 200 ALA A C 1
ATOM 1637 O O . ALA A 1 200 ? -8.933 3.353 -21.120 1.00 88.25 200 ALA A O 1
ATOM 1638 N N . THR A 1 201 ? -7.669 1.995 -22.373 1.00 87.44 201 THR A N 1
ATOM 1639 C CA . THR A 1 201 ? -8.392 2.256 -23.630 1.00 87.44 201 THR A CA 1
ATOM 1640 C C . THR A 1 201 ? -9.113 0.997 -24.088 1.00 87.44 201 THR A C 1
ATOM 1642 O O . THR A 1 201 ? -8.495 -0.056 -24.217 1.00 87.44 201 THR A O 1
ATOM 1645 N N . THR A 1 202 ? -10.408 1.112 -24.387 1.00 88.56 202 THR A N 1
ATOM 1646 C CA . THR A 1 202 ? -11.212 0.021 -24.957 1.00 88.56 202 THR A CA 1
ATOM 1647 C C . THR A 1 202 ? -11.624 0.381 -26.379 1.00 88.56 202 THR A C 1
ATOM 1649 O O . THR A 1 202 ? -12.169 1.455 -26.619 1.00 88.56 202 THR A O 1
ATOM 1652 N N . THR A 1 203 ? -11.377 -0.512 -27.336 1.00 87.25 203 THR A N 1
ATOM 1653 C CA . THR A 1 203 ? -11.719 -0.306 -28.750 1.00 87.25 203 THR A CA 1
ATOM 1654 C C . THR A 1 203 ? -12.388 -1.545 -29.333 1.00 87.25 203 THR A C 1
ATOM 1656 O O . THR A 1 203 ? -12.034 -2.674 -28.994 1.00 87.25 203 THR A O 1
ATOM 1659 N N . ARG A 1 204 ? -13.369 -1.348 -30.222 1.00 82.69 204 ARG A N 1
ATOM 1660 C CA . ARG A 1 204 ? -13.953 -2.454 -30.992 1.00 82.69 204 ARG A CA 1
ATOM 1661 C C . ARG A 1 204 ? -12.984 -2.854 -32.113 1.00 82.69 204 ARG A C 1
ATOM 1663 O O . ARG A 1 204 ? -12.419 -1.975 -32.770 1.00 82.69 204 ARG A O 1
ATOM 1670 N N . PRO A 1 205 ? -12.817 -4.152 -32.403 1.00 73.12 205 PRO A N 1
ATOM 1671 C CA . PRO A 1 205 ? -11.880 -4.606 -33.423 1.00 73.12 205 PRO A CA 1
ATOM 1672 C C . PRO A 1 205 ? -12.405 -4.259 -34.822 1.00 73.12 205 PRO A C 1
ATOM 1674 O O . PRO A 1 205 ? -13.186 -5.014 -35.393 1.00 73.12 205 PRO A O 1
ATOM 1677 N N . ARG A 1 206 ? -12.021 -3.093 -35.370 1.00 62.44 206 ARG A N 1
ATOM 1678 C CA . ARG A 1 206 ? -12.204 -2.771 -36.805 1.00 62.44 206 ARG A CA 1
ATOM 1679 C C . ARG A 1 206 ? -11.388 -1.599 -37.382 1.00 62.44 206 ARG A C 1
ATOM 1681 O O . ARG A 1 206 ? -11.660 -1.204 -38.508 1.00 62.44 206 ARG A O 1
ATOM 1688 N N . ARG A 1 207 ? -10.398 -1.027 -36.679 1.00 57.03 207 ARG A N 1
ATOM 1689 C CA . ARG A 1 207 ? -9.691 0.193 -37.156 1.00 57.03 207 ARG A CA 1
ATOM 1690 C C . ARG A 1 207 ? -8.156 0.182 -37.162 1.00 57.03 207 ARG A C 1
ATOM 1692 O O . ARG A 1 207 ? -7.574 1.222 -37.436 1.00 57.03 207 ARG A O 1
ATOM 1699 N N . LEU A 1 208 ? -7.491 -0.951 -36.926 1.00 55.06 208 LEU A N 1
ATOM 1700 C CA . LEU A 1 208 ? -6.019 -1.042 -37.054 1.00 55.06 208 LEU A CA 1
ATOM 1701 C C . LEU A 1 208 ? -5.540 -1.700 -38.360 1.00 55.06 208 LEU A C 1
ATOM 1703 O O . LEU A 1 208 ? -4.348 -1.697 -38.644 1.00 55.06 208 LEU A O 1
ATOM 1707 N N . ALA A 1 209 ? -6.455 -2.198 -39.196 1.00 51.78 209 ALA A N 1
ATOM 1708 C CA . ALA A 1 209 ? -6.147 -2.700 -40.531 1.00 51.78 209 ALA A CA 1
ATOM 1709 C C . ALA A 1 209 ? -6.763 -1.766 -41.582 1.00 51.78 209 ALA A C 1
ATOM 1711 O O . ALA A 1 209 ? -7.971 -1.798 -41.795 1.00 51.78 209 ALA A O 1
ATOM 1712 N N . GLY A 1 210 ? -5.947 -0.929 -42.229 1.00 49.94 210 GLY A N 1
ATOM 1713 C CA . GLY A 1 210 ? -6.367 -0.240 -43.453 1.00 49.94 210 GLY A CA 1
ATOM 1714 C C . GLY A 1 210 ? -5.931 1.213 -43.588 1.00 49.94 210 GLY A C 1
ATOM 1715 O O . GLY A 1 210 ? -6.761 2.105 -43.490 1.00 49.94 210 GLY A O 1
ATOM 1716 N N . ARG A 1 211 ? -4.650 1.423 -43.903 1.00 42.22 211 ARG A N 1
ATOM 1717 C CA . ARG A 1 211 ? -4.178 2.338 -44.958 1.00 42.22 211 ARG A CA 1
ATOM 1718 C C . ARG A 1 211 ? -2.806 1.833 -45.418 1.00 42.22 211 ARG A C 1
ATOM 1720 O O . ARG A 1 211 ? -1.774 2.316 -44.974 1.00 42.22 211 ARG A O 1
ATOM 1727 N N . ARG A 1 212 ? -2.792 0.814 -46.286 1.00 44.16 212 ARG A N 1
ATOM 1728 C CA . ARG A 1 212 ? -1.696 0.710 -47.258 1.00 44.16 212 ARG A CA 1
ATOM 1729 C C . ARG A 1 212 ? -1.989 1.793 -48.289 1.00 44.16 212 ARG A C 1
ATOM 1731 O O . ARG A 1 212 ? -3.060 1.769 -48.889 1.00 44.16 212 ARG A O 1
ATOM 1738 N N . ALA A 1 213 ? -1.106 2.781 -48.369 1.00 43.47 213 ALA A N 1
ATOM 1739 C CA . ALA A 1 213 ? -1.131 3.769 -49.431 1.00 43.47 213 ALA A CA 1
ATOM 1740 C C . ALA A 1 213 ? -0.982 3.029 -50.768 1.00 43.47 213 ALA A C 1
ATOM 1742 O O . ALA A 1 213 ? -0.068 2.216 -50.917 1.00 43.47 213 ALA A O 1
ATOM 1743 N N . SER A 1 214 ? -1.942 3.249 -51.663 1.00 52.69 214 SER A N 1
ATOM 1744 C CA . SER A 1 214 ? -1.782 3.056 -53.104 1.00 52.69 214 SER A CA 1
ATOM 1745 C C . SER A 1 214 ? -0.858 4.125 -53.661 1.00 52.69 214 SER A C 1
ATOM 1747 O O . SER A 1 214 ? -1.047 5.285 -53.220 1.00 52.69 214 SER A O 1
#

Nearest PDB structures (foldseek):
  9axe-assembly1_A  TM=9.774E-01  e=9.486E-16  Staphylococcus aureus
  7kax-assembly2_C  TM=9.803E-01  e=2.310E-15  Staphylococcus aureus
  4ia5-assembly1_A  TM=9.810E-01  e=2.979E-15  Lactobacillus acidophilus NCFM
  4ia6-assembly1_B  TM=9.799E-01  e=2.795E-15  Lactobacillus acidophilus NCFM
  4ia6-assembly1_A  TM=9.790E-01  e=2.979E-15  Lactobacillus acidophilus NCFM

Mean predicted aligned error: 6.8 Å

Secondary structure (DSSP, 8-state):
-HHHHHS-SGGGTT-BHHHHS-HHHHTSHHHHHHHHHS---TTSBHHHHHHHHHHHGGGGGGTTT-TT----SS-HIIIIIHHHHHHHHHTT-----SEEEEEEEEEEETTEEEEEEEEEEETTEEEEEE--TT---------SSTT-----SSS------S--HHHHHHHHHHTT-TTSPPPTHHHHHGGGSSPPP-------SSSSS-----

InterPro domains:
  IPR010354 Oleate hydratase [PF06100] (1-182)
  IPR010354 Oleate hydratase [PTHR37417] (1-190)
  IPR036188 FAD/NAD(P)-binding domain superfamily [G3DSA:3.50.50.60] (8-205)
  IPR036188 FAD/NAD(P)-binding domain superfamily [SSF51905] (19-109)

Radius of gyration: 22.72 Å; Cα contacts (8 Å, |Δi|>4): 183; chains: 1; bounding box: 52×37×83 Å